Protein AF-A0A953I9R8-F1 (afdb_monomer)

InterPro domains:
  IPR011989 Armadillo-like helical [G3DSA:1.25.10.10] (2-142)
  IPR011989 Armadillo-like helical [G3DSA:1.25.10.10] (143-237)
  IPR016024 Armadillo-type fold [SSF48371] (4-232)

Sequence (241 aa):
MEALLAQILVGLASPDGERRVQAARELEALLSARLDEGETEWTPVIDALLPSMVAGLGDPEKGVQVHCANCLEFLAYQSGAVVPALRAALKPPDGRQAWTAAFVLARLGLWSDEVGEALSAAMGAPDRDTRWAAAGFALGLGRAHPECVAMVRRTLRAPVPNARKMAAYCLGAMGEYADVAADLADRLADPDRDVRRAAVLALNRLPHVDAAIRQAVARLRQDPDEFVRRAADAVAARWGV

pLDDT: mean 95.44, std 4.34, range [70.31, 98.81]

Foldseek 3Di:
DVVLLVCLLVQCVDPDPVSNLVSLVVLLVVVVVCVVVVDQPCVVVCVSCVVSLLVQLQDPDPSSNVSSLSVLLVCVVRDPPSLVSLLVQLPPLLGSSNLSSLLSCLVVLHDDVSSLSNLLNQLLDPDPVSNLSSLVSLLVNCVVDVVSLVSLLVQCVDPRLSSVLSSLQSQLSNAPVDPCLVSLLVQCPPPDLSNVLSSLVSNLSHPDHDPVSLVSLCVQCPPPDPSSVVSSVVSNVVVVD

Structure (mmCIF, N/CA/C/O backbone):
data_AF-A0A953I9R8-F1
#
_entry.id   AF-A0A953I9R8-F1
#
loop_
_atom_site.group_PDB
_atom_site.id
_atom_site.type_symbol
_atom_site.label_atom_id
_atom_site.label_alt_id
_atom_site.label_comp_id
_atom_site.label_asym_id
_atom_site.label_entity_id
_atom_site.label_seq_id
_atom_site.pdbx_PDB_ins_code
_atom_site.Cartn_x
_atom_site.Cartn_y
_atom_site.Cartn_z
_atom_site.occupancy
_atom_site.B_iso_or_equiv
_atom_site.auth_seq_id
_atom_site.auth_comp_id
_atom_site.auth_asym_id
_atom_site.auth_atom_id
_atom_site.pdbx_PDB_model_num
ATOM 1 N N . MET A 1 1 ? -19.328 -4.179 31.885 1.00 74.06 1 MET A N 1
ATOM 2 C CA . MET A 1 1 ? -19.164 -3.788 30.469 1.00 74.06 1 MET A CA 1
ATOM 3 C C . MET A 1 1 ? -18.902 -2.293 30.337 1.00 74.06 1 MET A C 1
ATOM 5 O O . MET A 1 1 ? -17.785 -1.937 29.995 1.00 74.06 1 MET A O 1
ATOM 9 N N . GLU A 1 2 ? -19.856 -1.426 30.692 1.00 81.38 2 GLU A N 1
ATOM 10 C CA . GLU A 1 2 ? -19.709 0.039 30.566 1.00 81.38 2 GLU A CA 1
ATOM 11 C C . GLU A 1 2 ? -18.460 0.600 31.260 1.00 81.38 2 GLU A C 1
ATOM 13 O O . GLU A 1 2 ? -17.740 1.400 30.673 1.00 81.38 2 GLU A O 1
ATOM 18 N N . ALA A 1 3 ? -18.139 0.120 32.467 1.00 87.00 3 ALA A N 1
ATOM 19 C CA . ALA A 1 3 ? -16.949 0.563 33.196 1.00 87.00 3 ALA A CA 1
ATOM 20 C C . ALA A 1 3 ? -15.629 0.255 32.459 1.00 87.00 3 ALA A C 1
ATOM 22 O O . ALA A 1 3 ? -14.726 1.086 32.458 1.00 87.00 3 ALA A O 1
ATOM 23 N N . LEU A 1 4 ? -15.524 -0.911 31.809 1.00 88.88 4 LEU A N 1
ATOM 24 C CA . LEU A 1 4 ? -14.329 -1.293 31.049 1.00 88.88 4 LEU A CA 1
ATOM 25 C C . LEU A 1 4 ? -14.220 -0.478 29.754 1.00 88.88 4 LEU A C 1
ATOM 27 O O . LEU A 1 4 ? -13.152 0.035 29.441 1.00 88.88 4 LEU A O 1
ATOM 31 N N . LEU A 1 5 ? -15.335 -0.294 29.038 1.00 89.50 5 LEU A N 1
ATOM 32 C CA . LEU A 1 5 ? -15.374 0.553 27.841 1.00 89.50 5 LEU A CA 1
ATOM 33 C C . LEU A 1 5 ? -14.988 2.003 28.164 1.00 89.50 5 LEU A C 1
ATOM 35 O O . LEU A 1 5 ? -14.198 2.606 27.443 1.00 89.50 5 LEU A O 1
ATOM 39 N N . ALA A 1 6 ? -15.475 2.543 29.285 1.00 91.94 6 ALA A N 1
ATOM 40 C CA . ALA A 1 6 ? -15.100 3.873 29.752 1.00 91.94 6 ALA A CA 1
ATOM 41 C C . ALA A 1 6 ? -13.598 3.969 30.077 1.00 91.94 6 ALA A C 1
ATOM 43 O O . ALA A 1 6 ? -12.955 4.955 29.723 1.00 91.94 6 ALA A O 1
ATOM 44 N N . GLN A 1 7 ? -13.016 2.941 30.706 1.00 94.25 7 GLN A N 1
ATOM 45 C CA . GLN A 1 7 ? -11.575 2.888 30.978 1.00 94.25 7 GLN A CA 1
ATOM 46 C C . GLN A 1 7 ? -10.743 2.856 29.691 1.00 94.25 7 GLN A C 1
ATOM 48 O O . GLN A 1 7 ? -9.777 3.613 29.584 1.00 94.25 7 GLN A O 1
ATOM 53 N N . ILE A 1 8 ? -11.144 2.048 28.705 1.00 95.50 8 ILE A N 1
ATOM 54 C CA . ILE A 1 8 ? -10.494 1.980 27.388 1.00 95.50 8 ILE A CA 1
ATOM 55 C C . ILE A 1 8 ? -10.545 3.345 26.696 1.00 95.50 8 ILE A C 1
ATOM 57 O O . ILE A 1 8 ? -9.518 3.827 26.225 1.00 95.50 8 ILE A O 1
ATOM 61 N N . LEU A 1 9 ? -11.705 4.008 26.682 1.00 95.12 9 LEU A N 1
ATOM 62 C CA . LEU A 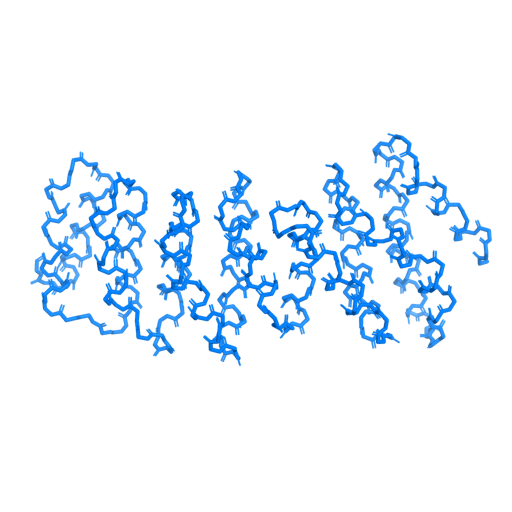1 9 ? -11.859 5.342 26.092 1.00 95.12 9 LEU A CA 1
ATOM 63 C C . LEU A 1 9 ? -10.946 6.380 26.759 1.00 95.12 9 LEU A C 1
ATOM 65 O O . LEU A 1 9 ? -10.275 7.149 26.071 1.00 95.12 9 LEU A O 1
ATOM 69 N N . VAL A 1 10 ? -10.865 6.373 28.093 1.00 96.38 10 VAL A N 1
ATOM 70 C CA . VAL A 1 10 ? -9.944 7.244 28.845 1.00 96.38 10 VAL A CA 1
ATOM 71 C C . VAL A 1 10 ? -8.484 6.923 28.516 1.00 96.38 10 VAL A C 1
ATOM 73 O O . VAL A 1 10 ? -7.660 7.830 28.413 1.00 96.38 10 VAL A O 1
ATOM 76 N N . GLY A 1 11 ? -8.152 5.643 28.346 1.00 97.38 11 GLY A N 1
ATOM 77 C CA . GLY A 1 11 ? -6.821 5.197 27.951 1.00 97.38 11 GLY A CA 1
ATOM 78 C C . GLY A 1 11 ? -6.435 5.655 26.543 1.00 97.38 11 GLY A C 1
ATOM 79 O O . GLY A 1 11 ? -5.362 6.227 26.372 1.00 97.38 11 GLY A O 1
ATOM 80 N N . LEU A 1 12 ? -7.328 5.494 25.562 1.00 96.62 12 LEU A N 1
ATOM 81 C CA . LEU A 1 12 ? -7.141 5.955 24.180 1.00 96.62 12 LEU A CA 1
ATOM 82 C C . LEU A 1 12 ? -7.019 7.482 24.077 1.00 96.62 12 LEU A C 1
ATOM 84 O O . LEU A 1 12 ? -6.309 7.980 23.211 1.00 96.62 12 LEU A O 1
ATOM 88 N N . ALA A 1 13 ? -7.667 8.230 24.971 1.00 96.19 13 ALA A N 1
ATOM 89 C CA . ALA A 1 13 ? -7.560 9.687 25.042 1.00 96.19 13 ALA A CA 1
ATOM 90 C C . ALA A 1 13 ? -6.330 10.183 25.832 1.00 96.19 13 ALA A C 1
ATOM 92 O O . ALA A 1 13 ? -6.160 11.390 26.020 1.00 96.19 13 ALA A O 1
ATOM 93 N N . SER A 1 14 ? -5.480 9.282 26.339 1.00 97.38 14 SER A N 1
ATOM 94 C CA . SER A 1 14 ? -4.344 9.662 27.177 1.00 97.38 14 SER A CA 1
ATOM 95 C C . SER A 1 14 ? -3.287 10.462 26.401 1.00 97.38 14 SER A C 1
ATOM 97 O O . SER A 1 14 ? -2.975 10.118 25.260 1.00 97.38 14 SER A O 1
ATOM 99 N N . PRO A 1 15 ? -2.646 11.480 27.009 1.00 96.75 15 PRO A N 1
ATOM 100 C CA . PRO A 1 15 ? -1.472 12.113 26.405 1.00 96.75 15 PRO A CA 1
ATOM 101 C C . PRO A 1 15 ? -0.262 11.164 26.331 1.00 96.75 15 PRO A C 1
ATOM 103 O O . PRO A 1 15 ? 0.612 11.358 25.488 1.00 96.75 15 PRO A O 1
ATOM 106 N N . ASP A 1 16 ? -0.223 10.123 27.167 1.00 97.94 16 ASP A N 1
ATOM 107 C CA . ASP A 1 16 ? 0.848 9.128 27.200 1.00 97.94 16 ASP A CA 1
ATOM 108 C C . ASP A 1 16 ? 0.662 8.066 26.102 1.00 97.94 16 ASP A C 1
ATOM 110 O O . ASP A 1 16 ? -0.362 7.383 26.043 1.00 97.94 16 ASP A O 1
ATOM 114 N N . GLY A 1 17 ? 1.666 7.937 25.232 1.00 97.75 17 GLY A N 1
ATOM 115 C CA . GLY A 1 17 ? 1.661 6.994 24.116 1.00 97.75 17 GLY A CA 1
ATOM 116 C C . GLY A 1 17 ? 1.605 5.535 24.560 1.00 97.75 17 GLY A C 1
ATOM 117 O O . GLY A 1 17 ? 0.835 4.766 23.989 1.00 97.75 17 GLY A O 1
ATOM 118 N N . GLU A 1 18 ? 2.333 5.155 25.613 1.00 98.00 18 GLU A N 1
ATOM 119 C CA . GLU A 1 18 ? 2.325 3.773 26.113 1.00 98.00 18 GLU A CA 1
ATOM 120 C C . GLU A 1 18 ? 0.940 3.398 26.638 1.00 98.00 18 GLU A C 1
ATOM 122 O O . GLU A 1 18 ? 0.407 2.330 26.323 1.00 98.00 18 GLU A O 1
ATOM 127 N N . ARG A 1 19 ? 0.303 4.326 27.360 1.00 98.25 19 ARG A N 1
ATOM 128 C CA . ARG A 1 19 ? -1.067 4.156 27.839 1.00 98.25 19 ARG A CA 1
ATOM 129 C C . ARG A 1 19 ? -2.081 4.056 26.701 1.00 98.25 19 ARG A C 1
ATOM 131 O O . ARG A 1 19 ? -2.986 3.225 26.794 1.00 98.25 19 ARG A O 1
ATOM 138 N N . ARG A 1 20 ? -1.934 4.839 25.624 1.00 98.44 20 ARG A N 1
ATOM 139 C CA . ARG A 1 20 ? -2.797 4.702 24.436 1.00 98.44 20 ARG A CA 1
ATOM 140 C C . ARG A 1 20 ? -2.611 3.348 23.755 1.00 98.44 20 ARG A C 1
ATOM 142 O O . ARG A 1 20 ? -3.604 2.706 23.423 1.00 98.44 20 ARG A O 1
ATOM 149 N N . VAL A 1 21 ? -1.368 2.886 23.584 1.00 98.69 21 VAL A N 1
ATOM 150 C CA . VAL A 1 21 ? -1.072 1.566 22.994 1.00 98.69 21 VAL A CA 1
ATOM 151 C C . VAL A 1 21 ? -1.687 0.448 23.832 1.00 98.69 21 VAL A C 1
ATOM 153 O O . VAL A 1 21 ? -2.346 -0.432 23.282 1.00 98.69 21 VAL A O 1
ATOM 156 N N . GLN A 1 22 ? -1.521 0.502 25.155 1.00 98.38 22 GLN A N 1
ATOM 157 C CA . GLN A 1 22 ? -2.089 -0.488 26.065 1.00 98.38 22 GLN A CA 1
ATOM 158 C C . GLN A 1 22 ? -3.622 -0.510 25.989 1.00 98.38 22 GLN A C 1
ATOM 160 O O . GLN A 1 22 ? -4.207 -1.582 25.855 1.00 98.38 22 GLN A O 1
ATOM 165 N N . ALA A 1 23 ? -4.270 0.657 25.979 1.00 98.19 23 ALA A N 1
ATOM 166 C CA . ALA A 1 23 ? -5.722 0.755 25.846 1.00 98.19 23 ALA A CA 1
ATOM 167 C C . ALA A 1 23 ? -6.235 0.218 24.499 1.00 98.19 23 ALA A C 1
ATOM 169 O O . ALA A 1 23 ? -7.252 -0.471 24.453 1.00 98.19 23 ALA A O 1
ATOM 170 N N . ALA A 1 24 ? -5.523 0.487 23.400 1.00 98.38 24 ALA A N 1
ATOM 171 C CA . ALA A 1 24 ? -5.872 -0.048 22.085 1.00 98.38 24 ALA A CA 1
ATOM 172 C C . ALA A 1 24 ? -5.726 -1.580 22.035 1.00 98.38 24 ALA A C 1
ATOM 174 O O . ALA A 1 24 ? -6.574 -2.269 21.471 1.00 98.38 24 ALA A O 1
ATOM 175 N N . ARG A 1 25 ? -4.690 -2.126 22.680 1.00 98.31 25 ARG A N 1
ATOM 176 C CA . ARG A 1 25 ? -4.491 -3.575 22.808 1.00 98.31 25 ARG A CA 1
ATOM 177 C C . ARG A 1 25 ? -5.577 -4.238 23.657 1.00 98.31 25 ARG A C 1
ATOM 179 O O . ARG A 1 25 ? -6.055 -5.313 23.306 1.00 98.31 25 ARG A O 1
ATOM 186 N N . GLU A 1 26 ? -5.958 -3.614 24.769 1.00 97.50 26 GLU A N 1
ATOM 187 C CA . GLU A 1 26 ? -7.056 -4.075 25.627 1.00 97.50 26 GLU A CA 1
ATOM 188 C C . GLU A 1 26 ? -8.392 -4.055 24.890 1.00 97.50 26 GLU A C 1
ATOM 190 O O . GLU A 1 26 ? -9.182 -4.986 25.038 1.00 97.50 26 GLU A O 1
ATOM 195 N N . LEU A 1 27 ? -8.620 -3.039 24.052 1.00 96.56 27 LEU A N 1
ATOM 196 C CA . LEU A 1 27 ? -9.780 -2.988 23.174 1.00 96.56 27 LEU A CA 1
ATOM 197 C C . LEU A 1 27 ? -9.811 -4.181 22.214 1.00 96.56 27 LEU A C 1
ATOM 199 O O . LEU A 1 27 ? -10.820 -4.878 22.162 1.00 96.56 27 LEU A O 1
ATOM 203 N N . GLU A 1 28 ? -8.720 -4.458 21.500 1.00 97.25 28 GLU A N 1
ATOM 204 C CA . GLU A 1 28 ? -8.664 -5.602 20.578 1.00 97.25 28 GLU A CA 1
ATOM 205 C C . GLU A 1 28 ? -8.898 -6.934 21.306 1.00 97.25 28 GLU A C 1
ATOM 207 O O . GLU A 1 28 ? -9.699 -7.754 20.855 1.00 97.25 28 GLU A O 1
ATOM 212 N N . ALA A 1 29 ? -8.269 -7.124 22.470 1.00 96.31 29 ALA A N 1
ATOM 213 C CA . ALA A 1 29 ? -8.462 -8.317 23.291 1.00 96.31 29 ALA A CA 1
ATOM 214 C C . ALA A 1 29 ? -9.917 -8.466 23.771 1.00 96.31 29 ALA A C 1
ATOM 216 O O . ALA A 1 29 ? -10.454 -9.573 23.761 1.00 96.31 29 ALA A O 1
ATOM 217 N N . LEU A 1 30 ? -10.570 -7.362 24.150 1.00 94.38 30 LEU A N 1
ATOM 218 C CA . LEU A 1 30 ? -11.976 -7.356 24.551 1.00 94.38 30 LEU A CA 1
ATOM 219 C C . LEU A 1 30 ? -12.896 -7.762 23.394 1.00 94.38 30 LEU A C 1
ATOM 221 O O . LEU A 1 30 ? -13.809 -8.560 23.601 1.00 94.38 30 LEU A O 1
ATOM 225 N N . LEU A 1 31 ? -12.675 -7.226 22.189 1.00 94.31 31 LEU A N 1
ATOM 226 C CA . LEU A 1 31 ? -13.472 -7.600 21.017 1.00 94.31 31 LEU A CA 1
ATOM 227 C C . LEU A 1 31 ? -13.272 -9.077 20.659 1.00 94.31 31 LEU A C 1
ATOM 229 O O . LEU A 1 31 ? -14.254 -9.770 20.407 1.00 94.31 31 LEU A O 1
ATOM 233 N N . SER A 1 32 ? -12.032 -9.574 20.706 1.00 93.94 32 SER A N 1
ATOM 234 C CA . SER A 1 32 ? -11.745 -10.992 20.462 1.00 93.94 32 SER A CA 1
ATOM 235 C C . SER A 1 32 ? -12.441 -11.898 21.477 1.00 93.94 32 SER A C 1
ATOM 237 O O . SER A 1 32 ? -13.116 -12.841 21.083 1.00 93.94 32 SER A O 1
ATOM 239 N N . ALA A 1 33 ? -12.335 -11.595 22.775 1.00 94.50 33 ALA A N 1
ATOM 240 C CA . ALA A 1 33 ? -12.949 -12.417 23.818 1.00 94.50 33 ALA A CA 1
ATOM 241 C C . ALA A 1 33 ? -14.477 -12.490 23.668 1.00 94.50 33 ALA A C 1
ATOM 243 O O . ALA A 1 33 ? -15.067 -13.555 23.810 1.00 94.50 33 ALA A O 1
ATOM 244 N N . ARG A 1 34 ? -15.122 -11.373 23.307 1.00 92.31 34 ARG A N 1
ATOM 245 C CA . ARG A 1 34 ? -16.572 -11.337 23.058 1.00 92.31 34 ARG A CA 1
ATOM 246 C C . ARG A 1 34 ? -16.979 -12.192 21.863 1.00 92.31 34 ARG A C 1
ATOM 248 O O . ARG A 1 34 ? -18.017 -12.845 21.913 1.00 92.31 34 ARG A O 1
ATOM 255 N N . LEU A 1 35 ? -16.176 -12.202 20.799 1.00 91.69 35 LEU A N 1
ATOM 256 C CA . LEU A 1 35 ? -16.417 -13.091 19.665 1.00 91.69 35 LEU A CA 1
ATOM 257 C C . LEU A 1 35 ? -16.352 -14.561 20.097 1.00 91.69 35 LEU A C 1
ATOM 259 O O . LEU A 1 35 ? -17.241 -15.332 19.743 1.00 91.69 35 LEU A O 1
ATOM 263 N N . ASP A 1 36 ? -15.338 -14.929 20.884 1.00 94.25 36 ASP A N 1
ATOM 264 C CA . ASP A 1 36 ? -15.156 -16.299 21.384 1.00 94.25 36 ASP A CA 1
ATOM 265 C C . ASP A 1 36 ? -16.306 -16.736 22.311 1.00 94.25 36 ASP A C 1
ATOM 267 O O . ASP A 1 36 ? -16.694 -17.904 22.325 1.00 94.25 36 ASP A O 1
ATOM 271 N N . GLU A 1 37 ? -16.898 -15.790 23.044 1.00 95.50 37 GLU A N 1
ATOM 272 C CA . GLU A 1 37 ? -18.101 -15.984 23.866 1.00 95.50 37 GLU A CA 1
ATOM 273 C C . GLU A 1 37 ? -19.409 -16.044 23.047 1.00 95.50 37 GLU A C 1
ATOM 275 O O . GLU A 1 37 ? -20.472 -16.316 23.606 1.00 95.50 37 GLU A O 1
ATOM 280 N N . GLY A 1 38 ? -19.348 -15.839 21.727 1.00 92.88 38 GLY A N 1
ATOM 281 C CA . GLY A 1 38 ? -20.499 -15.910 20.826 1.00 92.88 38 GLY A CA 1
ATOM 282 C C . GLY A 1 38 ? -21.330 -14.628 20.752 1.00 92.88 38 GLY A C 1
ATOM 283 O O . GLY A 1 38 ? -22.521 -14.698 20.449 1.00 92.88 38 GLY A O 1
ATOM 284 N N . GLU A 1 39 ? -20.737 -13.463 21.031 1.00 92.81 39 GLU A N 1
ATOM 285 C CA . GLU A 1 39 ? -21.427 -12.173 20.942 1.00 92.81 39 GLU A CA 1
ATOM 286 C C . GLU A 1 39 ? -21.951 -11.894 19.523 1.00 92.81 39 GLU A C 1
ATOM 288 O O . GLU A 1 39 ? -21.243 -12.034 18.521 1.00 92.81 39 GLU A O 1
ATOM 293 N N . THR A 1 40 ? -23.198 -11.429 19.450 1.00 89.38 40 THR A N 1
ATOM 294 C CA . THR A 1 40 ? -23.883 -11.080 18.195 1.00 89.38 40 THR A CA 1
ATOM 295 C C . THR A 1 40 ? -24.380 -9.633 18.178 1.00 89.38 40 THR A C 1
ATOM 297 O O . THR A 1 40 ? -24.602 -9.077 17.102 1.00 89.38 40 THR A O 1
ATOM 300 N N . GLU A 1 41 ? -24.483 -8.976 19.337 1.00 91.00 41 GLU A N 1
ATOM 301 C CA . GLU A 1 41 ? -24.909 -7.586 19.485 1.00 91.00 41 GLU A CA 1
ATOM 302 C C . GLU A 1 41 ? -23.703 -6.642 19.600 1.00 91.00 41 GLU A C 1
ATOM 304 O O . GLU A 1 41 ? -23.204 -6.304 20.678 1.00 91.00 41 GLU A O 1
ATOM 309 N N . TRP A 1 42 ? -23.233 -6.174 18.442 1.00 91.25 42 TRP A N 1
ATOM 310 C CA . TRP A 1 42 ? -22.067 -5.289 18.346 1.00 91.25 42 TRP A CA 1
ATOM 311 C C . TRP A 1 42 ? -22.408 -3.796 18.335 1.00 91.25 42 TRP A C 1
ATOM 313 O O . TRP A 1 42 ? -21.532 -2.974 18.600 1.00 91.25 42 TRP A O 1
ATOM 323 N N . THR A 1 43 ? -23.664 -3.423 18.070 1.00 89.31 43 THR A N 1
ATOM 324 C CA . THR A 1 43 ? -24.082 -2.018 17.913 1.00 89.31 43 THR A CA 1
ATOM 325 C C . THR A 1 43 ? -23.670 -1.116 19.084 1.00 89.31 43 THR A C 1
ATOM 327 O O . THR A 1 43 ? -23.027 -0.104 18.817 1.00 89.31 43 THR A O 1
ATOM 330 N N . PRO A 1 44 ? -23.901 -1.466 20.370 1.00 88.00 44 PRO A N 1
ATOM 331 C CA . PRO A 1 44 ? -23.528 -0.583 21.481 1.00 88.00 44 PRO A CA 1
ATOM 332 C C . PRO A 1 44 ? -22.016 -0.344 21.586 1.00 88.00 44 PRO A C 1
ATOM 334 O O . PRO A 1 44 ? -21.565 0.753 21.909 1.00 88.00 44 PRO A O 1
ATOM 337 N N . VAL A 1 45 ? -21.222 -1.380 21.297 1.00 87.38 45 VAL A N 1
ATOM 338 C CA . VAL A 1 45 ? -19.754 -1.314 21.293 1.00 87.38 45 VAL A CA 1
ATOM 339 C C . VAL A 1 45 ? -19.281 -0.398 20.167 1.00 87.38 45 VAL A C 1
ATOM 341 O O . VAL A 1 45 ? -18.422 0.456 20.380 1.00 87.38 45 VAL A O 1
ATOM 344 N N . ILE A 1 46 ? -19.865 -0.552 18.978 1.00 90.62 46 ILE A N 1
ATOM 345 C CA . ILE A 1 46 ? -19.525 0.235 17.793 1.00 90.62 46 ILE A CA 1
ATOM 346 C C . ILE A 1 46 ? -19.894 1.701 17.995 1.00 90.62 46 ILE A C 1
ATOM 348 O O . ILE A 1 46 ? -19.031 2.554 17.810 1.00 90.62 46 ILE A O 1
ATOM 352 N N . ASP A 1 47 ? -21.115 2.003 18.430 1.00 89.75 47 ASP A N 1
ATOM 353 C CA . ASP A 1 47 ? -21.567 3.382 18.640 1.00 89.75 47 ASP A CA 1
ATOM 354 C C . ASP A 1 47 ? -20.674 4.126 19.643 1.00 89.75 47 ASP A C 1
ATOM 356 O O . ASP A 1 47 ? -20.345 5.296 19.444 1.00 89.75 47 ASP A O 1
ATOM 360 N N . ALA A 1 48 ? -20.220 3.433 20.693 1.00 90.12 48 ALA A N 1
ATOM 361 C CA . ALA A 1 48 ? -19.352 4.015 21.709 1.00 90.12 48 ALA A CA 1
ATOM 362 C C . ALA A 1 48 ? -17.899 4.212 21.240 1.00 90.12 48 ALA A C 1
ATOM 364 O O . ALA A 1 48 ? -17.266 5.204 21.604 1.00 90.12 48 ALA A O 1
ATOM 365 N N . LEU A 1 49 ? -17.340 3.267 20.477 1.00 92.75 49 LEU A N 1
ATOM 366 C CA . LEU A 1 49 ? -15.892 3.198 20.227 1.00 92.75 49 LEU A CA 1
ATOM 367 C C . LEU A 1 49 ? -15.477 3.601 18.814 1.00 92.75 49 LEU A C 1
ATOM 369 O O . LEU A 1 49 ? -14.306 3.923 18.605 1.00 92.75 49 LEU A O 1
ATOM 373 N N . LEU A 1 50 ? -16.389 3.584 17.838 1.00 95.94 50 LEU A N 1
ATOM 374 C CA . LEU A 1 50 ? -16.066 3.843 16.434 1.00 95.94 50 LEU A CA 1
ATOM 375 C C . LEU A 1 50 ? -15.338 5.181 16.226 1.00 95.94 50 LEU A C 1
ATOM 377 O O . LEU A 1 50 ? -14.303 5.166 15.554 1.00 95.94 50 LEU A O 1
ATOM 381 N N . PRO A 1 51 ? -15.759 6.310 16.835 1.00 96.19 51 PRO A N 1
ATOM 382 C CA . PRO A 1 51 ? -15.032 7.571 16.695 1.00 96.19 51 PRO A CA 1
ATOM 383 C C . PRO A 1 51 ? -13.587 7.490 17.207 1.00 96.19 51 PRO A C 1
ATOM 385 O O . PRO A 1 51 ? -12.670 7.970 16.542 1.00 96.19 51 PRO A O 1
ATOM 388 N N . SER A 1 52 ? -13.363 6.847 18.358 1.00 96.12 52 SER A N 1
ATOM 389 C CA . SER A 1 52 ? -12.031 6.704 18.959 1.00 96.12 52 SER A CA 1
ATOM 390 C C . SER A 1 52 ? -11.137 5.747 18.176 1.00 96.12 52 SER A C 1
ATOM 392 O O . SER A 1 52 ? -9.958 6.038 17.994 1.00 96.12 52 SER A O 1
ATOM 394 N N . MET A 1 53 ? -11.683 4.644 17.655 1.00 97.31 53 MET A N 1
ATOM 395 C CA . MET A 1 53 ? -10.937 3.728 16.786 1.00 97.31 53 MET A CA 1
ATOM 396 C C . MET A 1 53 ? -10.529 4.410 15.480 1.00 97.31 53 MET A C 1
ATOM 398 O O . MET A 1 53 ? -9.378 4.299 15.063 1.00 97.31 53 MET A O 1
ATOM 402 N N . VAL A 1 54 ? -11.442 5.163 14.857 1.00 97.50 54 VAL A N 1
ATOM 403 C CA . VAL A 1 54 ? -11.144 5.929 13.640 1.00 97.50 54 VAL A CA 1
ATOM 404 C C . VAL A 1 54 ? -10.091 7.001 13.917 1.00 97.50 54 VAL A C 1
ATOM 406 O O . VAL A 1 54 ? -9.158 7.146 13.129 1.00 97.50 54 VAL A O 1
ATOM 409 N N . ALA A 1 55 ? -10.176 7.718 15.040 1.00 96.44 55 ALA A N 1
ATOM 410 C CA . ALA A 1 55 ? -9.140 8.667 15.452 1.00 96.44 55 ALA A CA 1
ATOM 411 C C . ALA A 1 55 ? -7.774 7.980 15.657 1.00 96.44 55 ALA A C 1
ATOM 413 O O . ALA A 1 55 ? -6.755 8.488 15.187 1.00 96.44 55 ALA A O 1
ATOM 414 N N . GLY A 1 56 ? -7.760 6.790 16.269 1.00 97.62 56 GLY A N 1
ATOM 415 C CA . GLY A 1 56 ? -6.555 5.993 16.515 1.00 97.62 56 GLY A CA 1
ATOM 416 C C . GLY A 1 56 ? -5.798 5.572 15.249 1.00 97.62 56 GLY A C 1
ATOM 417 O O . GLY A 1 56 ? -4.581 5.393 15.288 1.00 97.62 56 GLY A O 1
ATOM 418 N N . LEU A 1 57 ? -6.462 5.516 14.088 1.00 97.69 57 LEU A N 1
ATOM 419 C CA . LEU A 1 57 ? -5.802 5.270 12.797 1.00 97.69 57 LEU A CA 1
ATOM 420 C C . LEU A 1 57 ? -4.768 6.344 12.425 1.00 97.69 57 LEU A C 1
ATOM 422 O O . LEU A 1 57 ? -3.868 6.085 11.623 1.00 97.69 57 LEU A O 1
ATOM 426 N N . GLY A 1 58 ? -4.898 7.547 12.991 1.00 95.62 58 GLY A N 1
ATOM 427 C CA . GLY A 1 58 ? -3.982 8.669 12.811 1.00 95.62 58 GLY A CA 1
ATOM 428 C C . GLY A 1 58 ? -2.993 8.876 13.961 1.00 95.62 58 GLY A C 1
ATOM 429 O O . GLY A 1 58 ? -2.280 9.879 13.946 1.00 95.62 58 GLY A O 1
ATOM 430 N N . ASP A 1 59 ? -2.934 7.979 14.951 1.00 97.31 59 ASP A N 1
ATOM 431 C CA . ASP A 1 59 ? -2.137 8.187 16.168 1.00 97.31 59 ASP A CA 1
ATOM 432 C C . ASP A 1 59 ? -0.620 8.248 15.882 1.00 97.31 59 ASP A C 1
ATOM 434 O O . ASP A 1 59 ? -0.133 7.547 14.987 1.00 97.31 59 ASP A O 1
ATOM 438 N N . PRO A 1 60 ? 0.178 9.054 16.613 1.00 94.56 60 PRO A N 1
ATOM 439 C CA . PRO A 1 60 ? 1.642 9.009 16.561 1.00 94.56 60 PRO A CA 1
ATOM 440 C C . PRO A 1 60 ? 2.233 7.599 16.771 1.00 94.56 60 PRO A C 1
ATOM 442 O O . PRO A 1 60 ? 3.214 7.255 16.102 1.00 94.56 60 PRO A O 1
ATOM 445 N N . GLU A 1 61 ? 1.610 6.775 17.610 1.00 96.25 61 GLU A N 1
ATOM 446 C CA . GLU A 1 61 ? 2.075 5.439 17.964 1.00 96.25 61 GLU A CA 1
ATOM 447 C C . GLU A 1 61 ? 1.604 4.384 16.962 1.00 96.25 61 GLU A C 1
ATOM 449 O O . GLU A 1 61 ? 0.407 4.183 16.742 1.00 96.25 61 GLU A O 1
ATOM 454 N N . LYS A 1 62 ? 2.555 3.637 16.381 1.00 93.31 62 LYS A N 1
ATOM 455 C CA . LYS A 1 62 ? 2.238 2.536 15.452 1.00 93.31 62 LYS A CA 1
ATOM 456 C C . LYS A 1 62 ? 1.367 1.460 16.117 1.00 93.31 62 LYS A C 1
ATOM 458 O O . LYS A 1 62 ? 0.519 0.880 15.449 1.00 93.31 62 LYS A O 1
ATOM 463 N N . GLY A 1 63 ? 1.547 1.220 17.419 1.00 96.81 63 GLY A N 1
ATOM 464 C CA . GLY A 1 63 ? 0.746 0.248 18.171 1.00 96.81 63 GLY A CA 1
ATOM 465 C C . GLY A 1 63 ? -0.741 0.606 18.207 1.00 96.81 63 GLY A C 1
ATOM 466 O O . GLY A 1 63 ? -1.577 -0.255 17.955 1.00 96.81 63 GLY A O 1
ATOM 467 N N . VAL A 1 64 ? -1.075 1.883 18.426 1.00 98.31 64 VAL A N 1
ATOM 468 C CA . VAL A 1 64 ? -2.472 2.350 18.419 1.00 98.31 64 VAL A CA 1
ATOM 469 C C . VAL A 1 64 ? -3.084 2.173 17.032 1.00 98.31 64 VAL A C 1
ATOM 471 O O . VAL A 1 64 ? -4.159 1.594 16.914 1.00 98.31 64 VAL A O 1
ATOM 474 N N . GLN A 1 65 ? -2.369 2.588 15.980 1.00 97.19 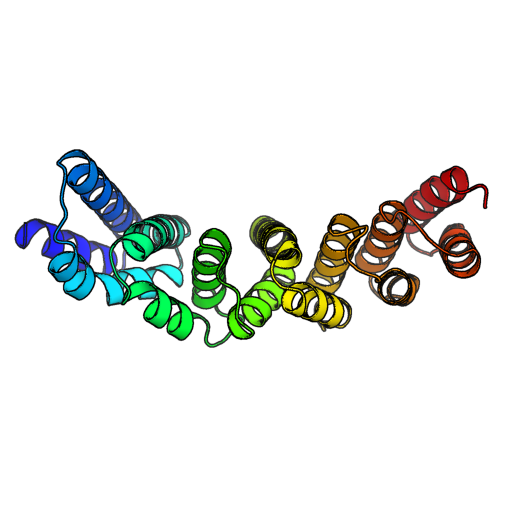65 GLN A N 1
ATOM 475 C CA . GLN A 1 65 ? -2.836 2.435 14.597 1.00 97.19 65 GLN A CA 1
ATOM 476 C C . GLN A 1 65 ? -3.160 0.974 14.268 1.00 97.19 65 GLN A C 1
ATOM 478 O O . GLN A 1 65 ? -4.226 0.697 13.729 1.00 97.19 65 GLN A O 1
ATOM 483 N N . VAL A 1 66 ? -2.253 0.048 14.604 1.00 96.62 66 VAL A N 1
ATOM 484 C CA . VAL A 1 66 ? -2.402 -1.387 14.319 1.00 96.62 66 VAL A CA 1
ATOM 485 C C . VAL A 1 66 ? -3.592 -1.979 15.068 1.00 96.62 66 VAL A C 1
ATOM 487 O O . VAL A 1 66 ? -4.453 -2.590 14.441 1.00 96.62 66 VAL A O 1
ATOM 490 N N . HIS A 1 67 ? -3.677 -1.765 16.381 1.00 98.31 67 HIS A N 1
ATOM 491 C CA . HIS A 1 67 ? -4.761 -2.324 17.188 1.00 98.31 67 HIS A CA 1
ATOM 492 C C . HIS A 1 67 ? -6.127 -1.747 16.783 1.00 98.31 67 HIS A C 1
ATOM 494 O O . HIS A 1 67 ? -7.090 -2.494 16.609 1.00 98.31 67 HIS A O 1
ATOM 500 N N . CYS A 1 68 ? -6.222 -0.435 16.530 1.00 98.25 68 CYS A N 1
ATOM 501 C CA . CYS A 1 68 ? -7.454 0.171 16.021 1.00 98.25 68 CYS A CA 1
ATOM 502 C C . CYS A 1 68 ? -7.819 -0.336 14.618 1.00 98.25 68 CYS A C 1
ATOM 504 O O . CYS A 1 68 ? -8.994 -0.589 14.358 1.00 98.25 68 CYS A O 1
ATOM 506 N N . ALA A 1 69 ? -6.843 -0.522 13.724 1.00 98.00 69 ALA A N 1
ATOM 507 C CA . ALA A 1 69 ? -7.082 -1.077 12.393 1.00 98.00 69 ALA A CA 1
ATOM 508 C C . ALA A 1 69 ? -7.636 -2.508 12.462 1.00 98.00 69 ALA A C 1
ATOM 510 O O . ALA A 1 69 ? -8.627 -2.796 11.795 1.00 98.00 69 ALA A O 1
ATOM 511 N N . ASN A 1 70 ? -7.058 -3.367 13.309 1.00 97.88 70 ASN A N 1
ATOM 512 C CA . ASN A 1 70 ? -7.539 -4.734 13.528 1.00 97.88 70 ASN A CA 1
ATOM 513 C C . ASN A 1 70 ? -8.972 -4.748 14.081 1.00 97.88 70 ASN A C 1
ATOM 515 O O . ASN A 1 70 ? -9.817 -5.498 13.592 1.00 97.88 70 ASN A O 1
ATOM 519 N N . CYS A 1 71 ? -9.269 -3.880 15.056 1.00 97.56 71 CYS A N 1
ATOM 520 C CA . CYS A 1 71 ? -10.618 -3.745 15.607 1.00 97.56 71 CYS A CA 1
ATOM 521 C C . CYS A 1 71 ? -11.631 -3.331 14.530 1.00 97.56 71 CYS A C 1
ATOM 523 O O . CYS A 1 71 ? -12.708 -3.915 14.435 1.00 97.56 71 CYS A O 1
ATOM 525 N N . LEU A 1 72 ? -11.292 -2.339 13.701 1.00 98.06 72 LEU A N 1
ATOM 526 C CA . LEU A 1 72 ? -12.171 -1.866 12.629 1.00 98.06 72 LEU A CA 1
ATOM 527 C C . LEU A 1 72 ? -12.350 -2.914 11.527 1.00 98.06 72 LEU A C 1
ATOM 529 O O . LEU A 1 72 ? -13.463 -3.089 11.045 1.00 98.06 72 LEU A O 1
ATOM 533 N N . GLU A 1 73 ? -11.296 -3.634 11.145 1.00 97.44 73 GLU A N 1
ATOM 534 C CA . GLU A 1 73 ? -11.400 -4.737 10.185 1.00 97.44 73 GLU A CA 1
ATOM 535 C C . GLU A 1 73 ? -12.357 -5.820 10.689 1.00 97.44 73 GLU A C 1
ATOM 537 O O . GLU A 1 73 ? -13.254 -6.236 9.958 1.00 97.44 73 GLU A O 1
ATOM 542 N N . PHE A 1 74 ? -12.210 -6.230 11.951 1.00 95.75 74 PHE A N 1
ATOM 543 C CA . PHE A 1 74 ? -13.104 -7.193 12.583 1.00 95.75 74 PHE A CA 1
ATOM 544 C C . PHE A 1 74 ? -14.561 -6.696 12.601 1.00 95.75 74 PHE A C 1
ATOM 546 O O . PHE A 1 74 ? -15.469 -7.395 12.147 1.00 95.75 74 PHE A O 1
ATOM 553 N N . LEU A 1 75 ? -14.790 -5.467 13.071 1.00 95.75 75 LEU A N 1
ATOM 554 C CA . LEU A 1 75 ? -16.134 -4.900 13.212 1.00 95.75 75 LEU A CA 1
ATOM 555 C C . LEU A 1 75 ? -16.802 -4.580 11.870 1.00 95.75 75 LEU A C 1
ATOM 557 O O . LEU A 1 75 ? -18.030 -4.502 11.815 1.00 95.75 75 LEU A O 1
ATOM 561 N N . ALA A 1 76 ? -16.042 -4.438 10.781 1.00 95.94 76 ALA A N 1
ATOM 562 C CA . ALA A 1 76 ? -16.603 -4.235 9.446 1.00 95.94 76 ALA A CA 1
ATOM 563 C C . ALA A 1 76 ? -17.465 -5.416 8.971 1.00 95.94 76 ALA A C 1
ATOM 565 O O . ALA A 1 76 ? -18.394 -5.209 8.192 1.00 95.94 76 ALA A O 1
ATOM 566 N N . TYR A 1 77 ? -17.211 -6.630 9.470 1.00 93.69 77 TYR A N 1
ATOM 567 C CA . TYR A 1 77 ? -18.056 -7.800 9.206 1.00 93.69 77 TYR A CA 1
ATOM 568 C C . TYR A 1 77 ? -19.304 -7.861 10.095 1.00 93.69 77 TYR A C 1
ATOM 570 O O . TYR A 1 77 ? -20.244 -8.580 9.772 1.00 93.69 77 TYR A O 1
ATOM 578 N N . GLN A 1 78 ? -19.322 -7.099 11.191 1.00 92.44 78 GLN A N 1
ATOM 579 C CA . GLN A 1 78 ? -20.409 -7.098 12.173 1.00 92.44 78 GLN A CA 1
ATOM 580 C C . GLN A 1 78 ? -21.380 -5.926 11.989 1.00 92.44 78 GLN A C 1
ATOM 582 O O . GLN A 1 78 ? -22.514 -5.981 12.458 1.00 92.44 78 GLN A O 1
ATOM 587 N N . SER A 1 79 ? -20.960 -4.848 11.316 1.00 91.75 79 SER A N 1
ATOM 588 C CA . SER A 1 79 ? -21.792 -3.660 11.118 1.00 91.75 79 SER A CA 1
ATOM 589 C C . SER A 1 79 ? -21.454 -2.887 9.851 1.00 91.75 79 SER A C 1
ATOM 591 O O . SER A 1 79 ? -20.298 -2.585 9.553 1.00 91.75 79 SER A O 1
ATOM 593 N N . GLY A 1 80 ? -22.507 -2.432 9.169 1.00 92.31 80 GLY A N 1
ATOM 594 C CA . GLY A 1 80 ? -22.403 -1.530 8.025 1.00 92.31 80 GLY A CA 1
ATOM 595 C C . GLY A 1 80 ? -21.922 -0.113 8.364 1.00 92.31 80 GLY A C 1
ATOM 596 O O . GLY A 1 80 ? -21.632 0.646 7.444 1.00 92.31 80 GLY A O 1
ATOM 597 N N . ALA A 1 81 ? -21.810 0.263 9.645 1.00 95.00 81 ALA A N 1
ATOM 598 C CA . ALA A 1 81 ? -21.372 1.603 10.057 1.00 95.00 81 ALA A CA 1
ATOM 599 C C . ALA A 1 81 ? -19.860 1.841 9.873 1.00 95.00 81 ALA A C 1
ATOM 601 O O . ALA A 1 81 ? -19.422 2.982 9.712 1.00 95.00 81 ALA A O 1
ATOM 602 N N . VAL A 1 82 ? -19.053 0.775 9.862 1.00 97.31 82 VAL A N 1
ATOM 603 C CA . VAL A 1 82 ? -17.586 0.883 9.858 1.00 97.31 82 VAL A CA 1
ATOM 604 C C . VAL A 1 82 ? -17.045 1.367 8.513 1.00 97.31 82 VAL A C 1
ATOM 606 O O . VAL A 1 82 ? -16.205 2.265 8.469 1.00 97.31 82 VAL A O 1
ATOM 609 N N . VAL A 1 83 ? -17.540 0.819 7.400 1.00 97.44 83 VAL A N 1
ATOM 610 C CA . VAL A 1 83 ? -17.049 1.169 6.054 1.00 97.44 83 VAL A CA 1
ATOM 611 C C . VAL A 1 83 ? -17.258 2.659 5.724 1.00 97.44 83 VAL A C 1
ATOM 613 O O . VAL A 1 83 ? -16.301 3.290 5.268 1.00 97.44 83 VAL A O 1
ATOM 616 N N . PRO A 1 84 ? -18.432 3.276 5.973 1.00 96.88 84 PRO A N 1
ATOM 617 C CA . PRO A 1 84 ? -18.608 4.721 5.821 1.00 96.88 84 PRO A CA 1
ATOM 618 C C . PRO A 1 84 ? -17.631 5.548 6.665 1.00 96.88 84 PRO A C 1
ATOM 620 O O . PRO A 1 84 ? -17.079 6.530 6.167 1.00 96.88 84 PRO A O 1
ATOM 623 N N . ALA A 1 85 ? -17.375 5.141 7.912 1.00 97.06 85 ALA A N 1
ATOM 624 C CA . ALA A 1 85 ? -16.454 5.849 8.797 1.00 97.06 85 ALA A CA 1
ATOM 625 C C . ALA A 1 85 ? -14.997 5.763 8.308 1.00 97.06 85 ALA A C 1
ATOM 627 O O . ALA A 1 85 ? -14.295 6.773 8.276 1.00 97.06 85 ALA A O 1
ATOM 628 N N . LEU A 1 86 ? -14.562 4.589 7.834 1.00 98.06 86 LEU A N 1
ATOM 629 C CA . LEU A 1 86 ? -13.253 4.413 7.197 1.00 98.06 86 LEU A CA 1
ATOM 630 C C . LEU A 1 86 ? -13.116 5.269 5.933 1.00 98.06 86 LEU A C 1
ATOM 632 O O . LEU A 1 86 ? -12.085 5.904 5.737 1.00 98.06 86 LEU A O 1
ATOM 636 N N . ARG A 1 87 ? -14.159 5.343 5.094 1.00 97.19 87 ARG A N 1
ATOM 637 C CA . ARG A 1 87 ? -14.152 6.198 3.893 1.00 97.19 87 ARG A CA 1
ATOM 638 C C . ARG A 1 87 ? -14.033 7.680 4.236 1.00 97.19 87 ARG A C 1
ATOM 640 O O . ARG A 1 87 ? -13.331 8.407 3.539 1.00 97.19 87 ARG A O 1
ATOM 647 N N . ALA A 1 88 ? -14.682 8.130 5.308 1.00 95.62 88 ALA A N 1
ATOM 648 C CA . ALA A 1 88 ? -14.530 9.502 5.789 1.00 95.62 88 ALA A CA 1
ATOM 649 C C . ALA A 1 88 ? -13.088 9.793 6.248 1.00 95.62 88 ALA A C 1
ATOM 651 O O . ALA A 1 88 ? -12.576 10.883 6.003 1.00 95.62 88 ALA A O 1
ATOM 652 N N . ALA A 1 89 ? -12.413 8.800 6.836 1.00 96.88 89 ALA A N 1
ATOM 653 C CA . ALA A 1 89 ? -11.037 8.895 7.324 1.00 96.88 89 ALA A CA 1
ATOM 654 C C . ALA A 1 89 ? -9.955 8.895 6.220 1.00 96.88 89 ALA A C 1
ATOM 656 O O . ALA A 1 89 ? -8.774 9.054 6.523 1.00 96.88 89 ALA A O 1
ATOM 657 N N . LEU A 1 90 ? -10.335 8.750 4.943 1.00 97.31 90 LEU A N 1
ATOM 658 C CA . LEU A 1 90 ? -9.417 8.822 3.796 1.00 97.31 90 LEU A CA 1
ATOM 659 C C . LEU A 1 90 ? -9.025 10.257 3.409 1.00 97.31 90 LEU A C 1
ATOM 661 O O . LEU A 1 90 ? -8.203 10.434 2.515 1.00 97.31 90 LEU A O 1
ATOM 665 N N . LYS A 1 91 ? -9.617 11.290 4.023 1.00 93.62 91 LYS A N 1
ATOM 666 C CA . LYS A 1 91 ? -9.395 12.694 3.643 1.00 93.62 91 LYS A CA 1
ATOM 667 C C . LYS A 1 91 ? -8.645 13.461 4.745 1.00 93.62 91 LYS A C 1
ATOM 669 O O . LYS A 1 91 ? -9.138 13.494 5.870 1.00 93.62 91 LYS A O 1
ATOM 674 N N . PRO A 1 92 ? -7.526 14.149 4.435 1.00 91.25 92 PRO A N 1
ATOM 675 C CA . PRO A 1 92 ? -6.819 14.177 3.146 1.00 91.25 92 PRO A CA 1
ATOM 676 C C . PRO A 1 92 ? -6.047 12.865 2.864 1.00 91.25 92 PRO A C 1
ATOM 678 O O . PRO A 1 92 ? -5.631 12.197 3.812 1.00 91.25 92 PRO A O 1
ATOM 681 N N . PRO A 1 93 ? -5.822 12.504 1.584 1.00 82.81 93 PRO A N 1
ATOM 682 C CA . PRO A 1 93 ? -5.329 11.177 1.180 1.00 82.81 93 PRO A CA 1
ATOM 683 C C . PRO A 1 93 ? -3.879 10.868 1.580 1.00 82.81 93 PRO A C 1
ATOM 685 O O . PRO A 1 93 ? -3.482 9.707 1.612 1.00 82.81 93 PRO A O 1
ATOM 688 N N . ASP A 1 94 ? -3.074 11.880 1.893 1.00 83.56 94 ASP A N 1
ATOM 689 C CA . ASP A 1 94 ? -1.681 11.752 2.335 1.00 83.56 94 ASP A CA 1
ATOM 690 C C . ASP A 1 94 ? -1.524 11.723 3.866 1.00 83.56 94 ASP A C 1
ATOM 692 O O . ASP A 1 94 ? -0.416 11.564 4.386 1.00 83.56 94 ASP A O 1
ATOM 696 N N . GLY A 1 95 ? -2.632 11.841 4.602 1.00 86.19 95 GLY A N 1
ATOM 697 C CA . GLY A 1 95 ? -2.645 11.762 6.053 1.00 86.19 95 GLY A CA 1
ATOM 698 C C . GLY A 1 95 ? -2.309 10.362 6.569 1.00 86.19 95 GLY A C 1
ATOM 699 O O . GLY A 1 95 ? -2.656 9.342 5.974 1.00 86.19 95 GLY A O 1
ATOM 700 N N . ARG A 1 96 ? -1.696 10.296 7.757 1.00 87.94 96 ARG A N 1
ATOM 701 C CA . ARG A 1 96 ? -1.446 9.024 8.459 1.00 87.94 96 ARG A CA 1
ATOM 702 C C . ARG A 1 96 ? -2.730 8.210 8.643 1.00 87.94 96 ARG A C 1
ATOM 704 O O . ARG A 1 96 ? -2.733 7.005 8.418 1.00 87.94 96 ARG A O 1
ATOM 711 N N . GLN A 1 97 ? -3.811 8.902 9.000 1.00 94.44 97 GLN A N 1
ATOM 712 C CA . GLN A 1 97 ? -5.137 8.314 9.155 1.00 94.44 97 GLN A CA 1
ATOM 713 C C . GLN A 1 97 ? -5.648 7.701 7.843 1.00 94.44 97 GLN A C 1
ATOM 715 O O . GLN A 1 97 ? -6.175 6.590 7.860 1.00 94.44 97 GLN A O 1
ATOM 720 N N . ALA A 1 98 ? -5.422 8.379 6.713 1.00 96.38 98 ALA A N 1
ATOM 721 C CA . ALA A 1 98 ? -5.857 7.920 5.400 1.00 96.38 98 ALA A CA 1
ATOM 722 C C . ALA A 1 98 ? -5.131 6.648 4.958 1.00 96.38 98 ALA A C 1
ATOM 724 O O . ALA A 1 98 ? -5.780 5.726 4.468 1.00 96.38 98 ALA A O 1
ATOM 725 N N . TRP A 1 99 ? -3.817 6.542 5.194 1.00 95.38 99 TRP A N 1
ATOM 726 C CA . TRP A 1 99 ? -3.086 5.300 4.926 1.00 95.38 99 TRP A CA 1
ATOM 727 C C . TRP A 1 99 ? -3.666 4.119 5.713 1.00 95.38 99 TRP A C 1
ATOM 729 O O . TRP A 1 99 ? -3.972 3.083 5.126 1.00 95.38 99 TRP A O 1
ATOM 739 N N . THR A 1 100 ? -3.847 4.266 7.026 1.00 97.19 100 THR A N 1
ATOM 740 C CA . THR A 1 100 ? -4.336 3.168 7.869 1.00 97.19 100 THR A CA 1
ATOM 741 C C . THR A 1 100 ? -5.796 2.818 7.547 1.00 97.19 100 THR A C 1
ATOM 743 O O . THR A 1 100 ? -6.158 1.644 7.528 1.00 97.19 100 THR A O 1
ATOM 746 N N . ALA A 1 101 ? -6.636 3.801 7.208 1.00 98.19 101 ALA A N 1
ATOM 747 C CA . ALA A 1 101 ? -7.996 3.547 6.733 1.00 98.19 101 ALA A CA 1
ATOM 748 C C . ALA A 1 101 ? -8.009 2.804 5.384 1.00 98.19 101 ALA A C 1
ATOM 750 O O . ALA A 1 101 ? -8.738 1.823 5.224 1.00 98.19 101 ALA A O 1
ATOM 751 N N . ALA A 1 102 ? -7.164 3.215 4.432 1.00 98.12 102 ALA A N 1
ATOM 752 C CA . ALA A 1 102 ? -7.001 2.539 3.146 1.00 98.12 102 ALA A CA 1
ATOM 753 C C . ALA A 1 102 ? -6.452 1.117 3.305 1.00 98.12 102 ALA A C 1
ATOM 755 O O . ALA A 1 102 ? -6.895 0.220 2.597 1.00 98.12 102 ALA A O 1
ATOM 756 N N . PHE A 1 103 ? -5.540 0.892 4.256 1.00 97.44 103 PHE A N 1
ATOM 757 C CA . PHE A 1 103 ? -5.041 -0.436 4.616 1.00 97.44 103 PHE A CA 1
ATOM 758 C C . PHE A 1 103 ? -6.189 -1.367 5.025 1.00 97.44 103 PHE A C 1
ATOM 760 O O . PHE A 1 103 ? -6.296 -2.471 4.491 1.00 97.44 103 PHE A O 1
ATOM 767 N N . VAL A 1 104 ? -7.079 -0.916 5.919 1.00 98.31 104 VAL A N 1
ATOM 768 C CA . VAL A 1 104 ? -8.233 -1.718 6.361 1.00 98.31 104 VAL A CA 1
ATOM 769 C C . VAL A 1 104 ? -9.188 -1.978 5.196 1.00 98.31 104 VAL A C 1
ATOM 771 O O . VAL A 1 104 ? -9.536 -3.125 4.932 1.00 98.31 104 VAL A O 1
ATOM 774 N N . LEU A 1 105 ? -9.566 -0.942 4.441 1.00 98.38 105 LEU A N 1
ATOM 775 C CA . LEU A 1 105 ? -10.463 -1.088 3.288 1.00 98.38 105 LEU A CA 1
ATOM 776 C C . LEU A 1 105 ? -9.886 -2.032 2.220 1.00 98.38 105 LEU A C 1
ATOM 778 O O . LEU A 1 105 ? -10.610 -2.869 1.683 1.00 98.38 105 LEU A O 1
ATOM 782 N N . ALA A 1 106 ? -8.579 -1.964 1.963 1.00 97.56 106 ALA A N 1
ATOM 783 C CA . ALA A 1 106 ? -7.903 -2.850 1.026 1.00 97.56 106 ALA A CA 1
ATOM 784 C C . ALA A 1 106 ? -7.854 -4.308 1.508 1.00 97.56 106 ALA A C 1
ATOM 786 O O . ALA A 1 106 ? -8.036 -5.213 0.694 1.00 97.56 106 ALA A O 1
ATOM 787 N N . ARG A 1 107 ? -7.662 -4.554 2.813 1.00 96.94 107 ARG A N 1
ATOM 788 C CA . ARG A 1 107 ? -7.763 -5.903 3.405 1.00 96.94 107 ARG A CA 1
ATOM 789 C C . ARG A 1 107 ? -9.161 -6.497 3.279 1.00 96.94 107 ARG A C 1
ATOM 791 O O . ARG A 1 107 ? -9.290 -7.691 3.034 1.00 96.94 107 ARG A O 1
ATOM 798 N N . LEU A 1 108 ? -10.185 -5.651 3.366 1.00 96.62 108 LEU A N 1
ATOM 799 C CA . LEU A 1 108 ? -11.579 -6.021 3.115 1.00 96.62 108 LEU A CA 1
ATOM 800 C C . LEU A 1 108 ? -11.896 -6.191 1.612 1.00 96.62 108 LEU A C 1
ATOM 802 O O . LEU A 1 108 ? -13.030 -6.504 1.258 1.00 96.62 108 LEU A O 1
ATOM 806 N N . GLY A 1 109 ? -10.931 -5.962 0.711 1.00 96.19 109 GLY A N 1
ATOM 807 C CA . GLY A 1 109 ? -11.134 -6.037 -0.741 1.00 96.19 109 GLY A CA 1
ATOM 808 C C . GLY A 1 109 ? -11.960 -4.883 -1.325 1.00 96.19 109 GLY A C 1
ATOM 809 O O . GLY A 1 109 ? -12.414 -4.965 -2.470 1.00 96.19 109 GLY A O 1
ATOM 810 N N . LEU A 1 110 ? -12.169 -3.812 -0.553 1.00 96.31 110 LEU A N 1
ATOM 811 C CA . LEU A 1 110 ? -13.036 -2.692 -0.901 1.00 96.31 110 LEU A CA 1
ATOM 812 C C . LEU A 1 110 ? -12.248 -1.599 -1.624 1.00 96.31 110 LEU A C 1
ATOM 814 O O . LEU A 1 110 ? -11.461 -0.868 -1.024 1.00 96.31 110 LEU A O 1
ATOM 818 N N . TRP A 1 111 ? -12.510 -1.460 -2.921 1.00 96.56 111 TRP A N 1
ATOM 819 C CA . TRP A 1 111 ? -11.966 -0.384 -3.741 1.00 96.56 111 TRP A CA 1
ATOM 820 C C . TRP A 1 111 ? -12.863 0.866 -3.735 1.00 96.56 111 TRP A C 1
ATOM 822 O O . TRP A 1 111 ? -14.093 0.775 -3.711 1.00 96.56 111 TRP A O 1
ATOM 832 N N . SER A 1 112 ? -12.227 2.037 -3.788 1.00 96.31 112 SER A N 1
ATOM 833 C CA . SER A 1 112 ? -12.800 3.315 -4.227 1.00 96.31 112 SER A CA 1
ATOM 834 C C . SER A 1 112 ? -11.677 4.212 -4.757 1.00 96.31 112 SER A C 1
ATOM 836 O O . SER A 1 112 ? -10.498 3.924 -4.525 1.00 96.31 112 SER A O 1
ATOM 838 N N . ASP A 1 113 ? -12.016 5.306 -5.440 1.00 95.75 113 ASP A N 1
ATOM 839 C CA . ASP A 1 113 ? -11.010 6.268 -5.907 1.00 95.75 113 ASP A CA 1
ATOM 840 C C . ASP A 1 113 ? -10.202 6.855 -4.739 1.00 95.75 113 ASP A C 1
ATOM 842 O O . ASP A 1 113 ? -8.982 6.957 -4.836 1.00 95.75 113 ASP A O 1
ATOM 846 N N . GLU A 1 114 ? -10.837 7.133 -3.596 1.00 96.06 114 GLU A N 1
ATOM 847 C CA . GLU A 1 114 ? -10.157 7.630 -2.393 1.00 96.06 114 GLU A CA 1
ATOM 848 C C . GLU A 1 114 ? -9.197 6.595 -1.791 1.00 96.06 114 GLU A C 1
ATOM 850 O O . GLU A 1 114 ? -8.111 6.952 -1.330 1.00 96.06 114 GLU A O 1
ATOM 855 N N . VAL A 1 115 ? -9.553 5.302 -1.823 1.00 98.00 115 VAL A N 1
ATOM 856 C CA . VAL A 1 115 ? -8.617 4.225 -1.454 1.00 98.00 115 VAL A CA 1
ATOM 857 C C . VAL A 1 115 ? -7.428 4.245 -2.412 1.00 98.00 115 VAL A C 1
ATOM 859 O O . VAL A 1 115 ? -6.280 4.175 -1.978 1.00 98.00 115 VAL A O 1
ATOM 862 N N . GLY A 1 116 ? -7.686 4.402 -3.711 1.00 97.06 116 GLY A N 1
ATOM 863 C CA . GLY A 1 116 ? -6.649 4.536 -4.725 1.00 97.06 116 GLY A CA 1
ATOM 864 C C . GLY A 1 116 ? -5.697 5.708 -4.478 1.00 97.06 116 GLY A C 1
ATOM 865 O O . GLY A 1 116 ? -4.479 5.535 -4.544 1.00 97.06 116 GLY A O 1
ATOM 866 N N . GLU A 1 117 ? -6.232 6.885 -4.158 1.00 96.69 117 GLU A N 1
ATOM 867 C CA . GLU A 1 117 ? -5.450 8.082 -3.837 1.00 96.69 117 GLU A CA 1
ATOM 868 C C . GLU A 1 117 ? -4.568 7.873 -2.602 1.00 96.69 117 GLU A C 1
ATOM 870 O O . GLU A 1 117 ? -3.370 8.167 -2.652 1.00 96.69 117 GLU A O 1
ATOM 875 N N . ALA A 1 118 ? -5.118 7.291 -1.533 1.00 97.81 118 ALA A N 1
ATOM 876 C CA . ALA A 1 118 ? -4.371 6.995 -0.314 1.00 97.81 118 ALA A CA 1
ATOM 877 C C . ALA A 1 118 ? -3.271 5.939 -0.534 1.00 97.81 118 ALA A C 1
ATOM 879 O O . ALA A 1 118 ? -2.145 6.106 -0.059 1.00 97.81 118 ALA A O 1
ATOM 880 N N . LEU A 1 119 ? -3.537 4.880 -1.312 1.00 98.12 119 LEU A N 1
ATOM 881 C CA . LEU A 1 119 ? -2.516 3.893 -1.694 1.00 98.12 119 LEU A CA 1
ATOM 882 C C . LEU A 1 119 ? -1.412 4.527 -2.558 1.00 98.12 119 LEU A C 1
ATOM 884 O O . LEU A 1 119 ? -0.228 4.253 -2.349 1.00 98.12 119 LEU A O 1
ATOM 888 N N . SER A 1 120 ? -1.775 5.401 -3.501 1.00 97.75 120 SER A N 1
ATOM 889 C CA . SER A 1 120 ? -0.824 6.157 -4.326 1.00 97.75 120 SER A CA 1
ATOM 890 C C . SER A 1 120 ? 0.073 7.065 -3.480 1.00 97.75 120 SER A C 1
ATOM 892 O O . SER A 1 120 ? 1.293 7.075 -3.665 1.00 97.75 120 SER A O 1
ATOM 894 N N . ALA A 1 121 ? -0.503 7.786 -2.514 1.00 97.19 121 ALA A N 1
ATOM 895 C CA . ALA A 1 121 ? 0.255 8.612 -1.577 1.00 97.19 121 ALA A CA 1
ATOM 896 C C . ALA A 1 121 ? 1.193 7.756 -0.707 1.00 97.19 121 ALA A C 1
ATOM 898 O O . ALA A 1 121 ? 2.386 8.053 -0.593 1.00 97.19 121 ALA A O 1
ATOM 899 N N . ALA A 1 122 ? 0.699 6.637 -0.171 1.00 97.31 122 ALA A N 1
ATOM 900 C CA . ALA A 1 122 ? 1.473 5.725 0.666 1.00 97.31 122 ALA A CA 1
ATOM 901 C C . ALA A 1 122 ? 2.626 5.031 -0.080 1.00 97.31 122 ALA A C 1
ATOM 903 O O . ALA A 1 122 ? 3.686 4.803 0.504 1.00 97.31 122 ALA A O 1
ATOM 904 N N . MET A 1 123 ? 2.500 4.783 -1.388 1.00 98.12 123 MET A N 1
ATOM 905 C CA . MET A 1 123 ? 3.618 4.342 -2.237 1.00 98.12 123 MET A CA 1
ATOM 906 C C . MET A 1 123 ? 4.775 5.360 -2.279 1.00 98.12 123 MET A C 1
ATOM 908 O O . MET A 1 123 ? 5.923 4.986 -2.534 1.00 98.12 123 MET A O 1
ATOM 912 N N . GLY A 1 124 ? 4.502 6.636 -1.993 1.00 96.69 124 GLY A N 1
ATOM 913 C CA . GLY A 1 124 ? 5.489 7.707 -1.848 1.00 96.69 124 GLY A CA 1
ATOM 914 C C . GLY A 1 124 ? 5.963 7.977 -0.417 1.00 96.69 124 GLY A C 1
ATOM 915 O O . GLY A 1 124 ? 6.863 8.800 -0.249 1.00 96.69 124 GLY A O 1
ATOM 916 N N . ALA A 1 125 ? 5.406 7.304 0.596 1.00 95.44 125 ALA A N 1
ATOM 917 C CA . ALA A 1 125 ? 5.686 7.572 2.009 1.00 95.44 125 ALA A CA 1
ATOM 918 C C . ALA A 1 125 ? 7.178 7.410 2.368 1.00 95.44 125 ALA A C 1
ATOM 920 O O . ALA A 1 125 ? 7.887 6.642 1.712 1.00 95.44 125 ALA A O 1
ATOM 921 N N . PRO A 1 126 ? 7.691 8.082 3.418 1.00 91.94 126 PRO A N 1
ATOM 922 C CA . PRO A 1 126 ? 9.090 7.952 3.844 1.00 91.94 126 PRO A CA 1
ATOM 923 C C . PRO A 1 126 ? 9.418 6.570 4.434 1.00 91.94 126 PRO A C 1
ATOM 925 O O . PRO A 1 126 ? 10.518 6.054 4.215 1.00 91.94 126 PRO A O 1
ATOM 928 N N . ASP A 1 127 ? 8.460 5.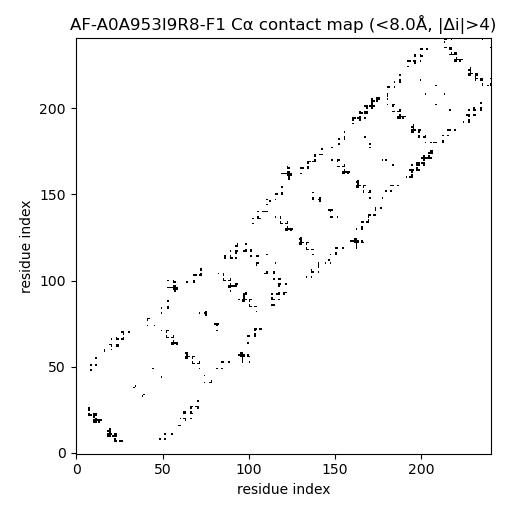939 5.116 1.00 92.38 127 ASP A N 1
ATOM 929 C CA . ASP A 1 127 ? 8.602 4.599 5.691 1.00 92.38 127 ASP A CA 1
ATOM 930 C C . ASP A 1 127 ? 8.600 3.530 4.584 1.00 92.38 127 ASP A C 1
ATOM 932 O O . ASP A 1 127 ? 7.740 3.507 3.702 1.00 92.38 127 ASP A O 1
ATOM 936 N N . ARG A 1 128 ? 9.611 2.655 4.592 1.00 94.75 128 ARG A N 1
ATOM 937 C CA . ARG A 1 128 ? 9.789 1.631 3.554 1.00 94.75 128 ARG A CA 1
ATOM 938 C C . ARG A 1 128 ? 8.694 0.573 3.584 1.00 94.75 128 ARG A C 1
ATOM 940 O O . ARG A 1 128 ? 8.294 0.116 2.515 1.00 94.75 128 ARG A O 1
ATOM 947 N N . ASP A 1 129 ? 8.249 0.181 4.764 1.00 93.75 129 ASP A N 1
ATOM 948 C CA . ASP A 1 129 ? 7.320 -0.928 4.925 1.00 93.75 129 ASP A CA 1
ATOM 949 C C . ASP A 1 129 ? 5.909 -0.472 4.530 1.00 93.75 129 ASP A C 1
ATOM 951 O O . ASP A 1 129 ? 5.225 -1.191 3.803 1.00 93.75 129 ASP A O 1
ATOM 955 N N . THR A 1 130 ? 5.539 0.780 4.839 1.00 94.88 130 THR A N 1
ATOM 956 C CA . THR A 1 130 ? 4.337 1.444 4.297 1.00 94.88 130 THR A CA 1
ATOM 957 C C . THR A 1 130 ? 4.310 1.418 2.770 1.00 94.88 130 THR A C 1
ATOM 959 O O . THR A 1 130 ? 3.309 1.019 2.176 1.00 94.88 130 THR A O 1
ATOM 962 N N . ARG A 1 131 ? 5.418 1.787 2.111 1.00 97.06 131 ARG A N 1
ATOM 963 C CA . ARG A 1 131 ? 5.494 1.790 0.641 1.00 97.06 131 ARG A CA 1
ATOM 964 C C . ARG A 1 131 ? 5.227 0.412 0.038 1.00 97.06 131 ARG A C 1
ATOM 966 O O . ARG A 1 131 ? 4.455 0.298 -0.914 1.00 97.06 131 ARG A O 1
ATOM 973 N N . TRP A 1 132 ? 5.873 -0.628 0.572 1.00 97.19 132 TRP A N 1
ATOM 974 C CA . TRP A 1 132 ? 5.699 -2.002 0.088 1.00 97.19 132 TRP A CA 1
ATOM 975 C C . TRP A 1 132 ? 4.308 -2.548 0.381 1.00 97.19 132 TRP A C 1
ATOM 977 O O . TRP A 1 132 ? 3.726 -3.187 -0.494 1.00 97.19 132 TRP A O 1
ATOM 987 N N . ALA A 1 133 ? 3.754 -2.252 1.558 1.00 96.81 133 ALA A N 1
ATOM 988 C CA . ALA A 1 133 ? 2.381 -2.603 1.886 1.00 96.81 133 ALA A CA 1
ATOM 989 C C . ALA A 1 133 ? 1.403 -1.966 0.887 1.00 96.81 133 ALA A C 1
ATOM 991 O O . ALA A 1 133 ? 0.569 -2.672 0.328 1.00 96.81 133 ALA A O 1
ATOM 992 N N . ALA A 1 134 ? 1.550 -0.672 0.580 1.00 97.94 134 ALA A N 1
ATOM 993 C CA . ALA A 1 134 ? 0.671 0.031 -0.355 1.00 97.94 134 ALA A CA 1
ATOM 994 C C . ALA A 1 134 ? 0.691 -0.590 -1.760 1.00 97.94 134 ALA A C 1
ATOM 996 O O . ALA A 1 134 ? -0.361 -0.855 -2.343 1.00 97.94 134 ALA A O 1
ATOM 997 N N . ALA A 1 135 ? 1.885 -0.893 -2.280 1.00 97.44 135 ALA A N 1
ATOM 998 C CA . ALA A 1 135 ? 2.035 -1.575 -3.563 1.00 97.44 135 ALA A CA 1
ATOM 999 C C . ALA A 1 135 ? 1.468 -3.008 -3.542 1.00 97.44 135 ALA A C 1
ATOM 1001 O O . ALA A 1 135 ? 0.897 -3.452 -4.538 1.00 97.44 135 ALA A O 1
ATOM 1002 N N . GLY A 1 136 ? 1.604 -3.725 -2.421 1.00 97.12 136 GLY A N 1
ATOM 1003 C CA . GLY A 1 136 ? 1.037 -5.061 -2.228 1.00 97.12 136 GLY A CA 1
ATOM 1004 C C . GLY A 1 136 ? -0.493 -5.062 -2.216 1.00 97.12 136 GLY A C 1
ATOM 1005 O O . GLY A 1 136 ? -1.110 -5.889 -2.886 1.00 97.12 136 GLY A O 1
ATOM 1006 N N . PHE A 1 137 ? -1.113 -4.098 -1.533 1.00 97.69 137 PHE A N 1
ATOM 1007 C CA . PHE A 1 137 ? -2.568 -3.930 -1.547 1.00 97.69 137 PHE A CA 1
ATOM 1008 C C . PHE A 1 137 ? -3.093 -3.529 -2.920 1.00 97.69 137 PHE A C 1
ATOM 1010 O O . PHE A 1 137 ? -4.063 -4.119 -3.390 1.00 97.69 137 PHE A O 1
ATOM 1017 N N . ALA A 1 138 ? -2.425 -2.597 -3.605 1.00 97.00 138 ALA A N 1
ATOM 1018 C CA . ALA A 1 138 ? -2.784 -2.238 -4.974 1.00 97.00 138 ALA A CA 1
ATOM 1019 C C . ALA A 1 138 ? -2.683 -3.445 -5.927 1.00 97.00 138 ALA A C 1
ATOM 1021 O O . ALA A 1 138 ? -3.567 -3.656 -6.754 1.00 97.00 138 ALA A O 1
ATOM 1022 N N . LEU A 1 139 ? -1.658 -4.293 -5.774 1.00 95.38 139 LEU A N 1
ATOM 1023 C CA . LEU A 1 139 ? -1.532 -5.538 -6.537 1.00 95.38 139 LEU A CA 1
ATOM 1024 C C . LEU A 1 139 ? -2.714 -6.489 -6.284 1.00 95.38 139 LEU A C 1
ATOM 1026 O O . LEU A 1 139 ? -3.268 -7.035 -7.239 1.00 95.38 139 LEU A O 1
ATOM 1030 N N . GLY A 1 140 ? -3.097 -6.679 -5.017 1.00 94.56 140 GLY A N 1
ATOM 1031 C CA . GLY A 1 140 ? -4.229 -7.524 -4.629 1.00 94.56 140 GLY A CA 1
ATOM 1032 C C . GLY A 1 140 ? -5.563 -7.017 -5.181 1.00 94.56 140 GLY A C 1
ATOM 1033 O O . GLY A 1 140 ? -6.300 -7.781 -5.803 1.00 94.56 140 GLY A O 1
ATOM 1034 N N . LEU A 1 141 ? -5.840 -5.719 -5.023 1.00 95.56 141 LEU A N 1
ATOM 1035 C CA . LEU A 1 141 ? -7.069 -5.084 -5.508 1.00 95.56 141 LEU A CA 1
ATOM 1036 C C . LEU A 1 141 ? -7.139 -5.046 -7.038 1.00 95.56 141 LEU A C 1
ATOM 1038 O O . LEU A 1 141 ? -8.208 -5.268 -7.601 1.00 95.56 141 LEU A O 1
ATOM 1042 N N . GLY A 1 142 ? -6.011 -4.837 -7.723 1.00 92.81 142 GLY A N 1
ATOM 1043 C CA . GLY A 1 142 ? -5.960 -4.723 -9.182 1.00 92.81 142 GLY A CA 1
ATOM 1044 C C . GLY A 1 142 ? -6.463 -5.949 -9.947 1.00 92.81 142 GLY A C 1
ATOM 1045 O O . GLY A 1 142 ? -6.818 -5.817 -11.112 1.00 92.81 142 GLY A O 1
ATOM 1046 N N . ARG A 1 143 ? -6.539 -7.130 -9.312 1.00 88.25 143 ARG A N 1
ATOM 1047 C CA . ARG A 1 143 ? -7.140 -8.329 -9.926 1.00 88.25 143 ARG A CA 1
ATOM 1048 C C . ARG A 1 143 ? -8.658 -8.235 -10.065 1.00 88.25 143 ARG A C 1
ATOM 1050 O O . ARG A 1 143 ? -9.205 -8.800 -11.003 1.00 88.25 143 ARG A O 1
ATOM 1057 N N . ALA A 1 144 ? -9.318 -7.576 -9.117 1.00 90.94 144 ALA A N 1
ATOM 1058 C CA . ALA A 1 144 ? -10.773 -7.448 -9.076 1.00 90.94 144 ALA A CA 1
ATOM 1059 C C . ALA A 1 144 ? -11.260 -6.071 -9.558 1.00 90.94 144 ALA A C 1
ATOM 1061 O O . ALA A 1 144 ? -12.409 -5.950 -9.967 1.00 90.94 144 ALA A O 1
ATO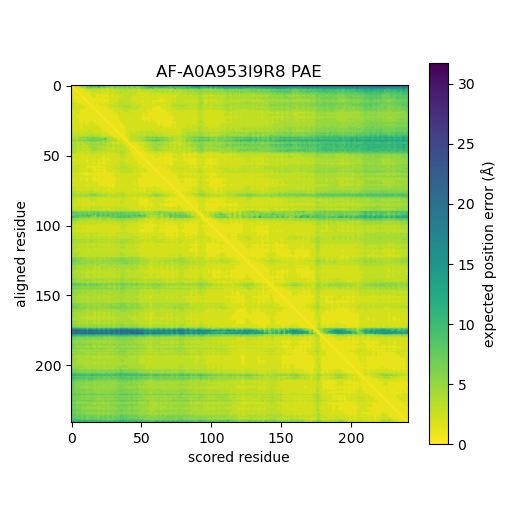M 1062 N N . HIS A 1 145 ? -10.385 -5.058 -9.533 1.00 92.56 145 HIS A N 1
ATOM 1063 C CA . HIS A 1 145 ? -10.729 -3.654 -9.767 1.00 92.56 145 HIS A CA 1
ATOM 1064 C C . HIS A 1 145 ? -9.801 -3.035 -10.831 1.00 92.56 145 HIS A C 1
ATOM 1066 O O . HIS A 1 145 ? -8.703 -2.578 -10.494 1.00 92.56 145 HIS A O 1
ATOM 1072 N N . PRO A 1 146 ? -10.190 -3.010 -12.122 1.00 91.56 146 PRO A N 1
ATOM 1073 C CA . PRO A 1 146 ? -9.390 -2.419 -13.204 1.00 91.56 146 PRO A CA 1
ATOM 1074 C C . PRO A 1 146 ? -9.018 -0.944 -12.979 1.00 91.56 146 PRO A C 1
ATOM 1076 O O . PRO A 1 146 ? -7.952 -0.484 -13.397 1.00 91.56 146 PRO A O 1
ATOM 1079 N N . GLU A 1 147 ? -9.857 -0.198 -12.266 1.00 94.75 147 GLU A N 1
ATOM 1080 C CA . GLU A 1 147 ? -9.626 1.188 -11.857 1.00 94.75 147 GLU A CA 1
ATOM 1081 C C . GLU A 1 147 ? -8.392 1.315 -10.952 1.00 94.75 147 GLU A C 1
ATOM 1083 O O . GLU A 1 147 ? -7.685 2.326 -10.998 1.00 94.75 147 GLU A O 1
ATOM 1088 N N . CYS A 1 148 ? -8.064 0.268 -10.188 1.00 95.31 148 CYS A N 1
ATOM 1089 C CA . CYS A 1 148 ? -6.828 0.211 -9.417 1.00 95.31 148 CYS A CA 1
ATOM 1090 C C . CYS A 1 148 ? -5.603 0.165 -10.330 1.00 95.31 148 CYS A C 1
ATOM 1092 O O . CYS A 1 148 ? -4.653 0.915 -10.113 1.00 95.31 148 CYS A O 1
ATOM 1094 N N . VAL A 1 149 ? -5.644 -0.617 -11.413 1.00 93.81 149 VAL A N 1
ATOM 1095 C CA . VAL A 1 149 ? -4.569 -0.631 -12.418 1.00 93.81 149 VAL A CA 1
ATOM 1096 C C . VAL A 1 149 ? -4.407 0.759 -13.040 1.00 93.81 149 VAL A C 1
ATOM 1098 O O . VAL A 1 149 ? -3.287 1.261 -13.158 1.00 93.81 149 VAL A O 1
ATOM 1101 N N . ALA A 1 150 ? -5.517 1.427 -13.376 1.00 94.69 150 ALA A N 1
ATOM 1102 C CA . ALA A 1 150 ? -5.493 2.796 -13.891 1.00 94.69 150 ALA A CA 1
ATOM 1103 C C . ALA A 1 150 ? -4.889 3.791 -12.881 1.00 94.69 150 ALA A C 1
ATOM 1105 O O . ALA A 1 150 ? -4.096 4.655 -13.262 1.00 94.69 150 ALA A O 1
ATOM 1106 N N . MET A 1 151 ? -5.201 3.651 -11.589 1.00 96.69 151 MET A N 1
ATOM 1107 C CA . MET A 1 151 ? -4.577 4.438 -10.525 1.00 96.69 151 MET A CA 1
ATOM 1108 C C . MET A 1 151 ? -3.061 4.215 -10.478 1.00 96.69 151 MET A C 1
ATOM 1110 O O . MET A 1 151 ? -2.320 5.194 -10.560 1.00 96.69 151 MET A O 1
ATOM 1114 N N . VAL A 1 152 ? -2.585 2.966 -10.451 1.00 97.44 152 VAL A N 1
ATOM 1115 C CA . VAL A 1 152 ? -1.141 2.679 -10.382 1.00 97.44 152 VAL A CA 1
ATOM 1116 C C . VAL A 1 152 ? -0.410 3.202 -11.630 1.00 97.44 152 VAL A C 1
ATOM 1118 O O . VAL A 1 152 ? 0.691 3.749 -11.517 1.00 97.44 152 VAL A O 1
ATOM 1121 N N . ARG A 1 153 ? -1.034 3.141 -12.818 1.00 96.50 153 ARG A N 1
ATOM 1122 C CA . ARG A 1 153 ? -0.505 3.783 -14.041 1.00 96.50 153 ARG A CA 1
ATOM 1123 C C . ARG A 1 153 ? -0.342 5.294 -13.867 1.00 96.50 153 ARG A C 1
ATOM 1125 O O . ARG A 1 153 ? 0.691 5.839 -14.252 1.00 96.50 153 ARG A O 1
ATOM 1132 N N . ARG A 1 154 ? -1.308 5.981 -13.244 1.00 96.88 154 ARG A N 1
ATOM 1133 C CA . ARG A 1 154 ? -1.172 7.413 -12.908 1.00 96.88 154 ARG A CA 1
ATOM 1134 C C . ARG A 1 154 ? -0.031 7.651 -11.912 1.00 96.88 154 ARG A C 1
ATOM 1136 O O . ARG A 1 154 ? 0.736 8.596 -12.097 1.00 96.88 154 ARG A O 1
ATOM 1143 N N . THR A 1 155 ? 0.155 6.775 -10.923 1.00 98.25 155 THR A N 1
ATOM 1144 C CA . THR A 1 155 ? 1.234 6.880 -9.920 1.00 98.25 155 THR A CA 1
ATOM 1145 C C . THR A 1 155 ? 2.639 6.794 -10.531 1.00 98.25 155 THR A C 1
ATOM 1147 O O . THR A 1 155 ? 3.573 7.385 -9.988 1.00 98.25 155 THR A O 1
ATOM 1150 N N . LEU A 1 156 ? 2.813 6.192 -11.717 1.00 98.06 156 LEU A N 1
ATOM 1151 C CA . LEU A 1 156 ? 4.079 6.273 -12.463 1.00 98.06 156 LEU A CA 1
ATOM 1152 C C . LEU A 1 156 ? 4.487 7.710 -12.810 1.00 98.06 156 LEU A C 1
ATOM 1154 O O . LEU A 1 156 ? 5.641 7.925 -13.166 1.00 98.06 156 LEU A O 1
ATOM 1158 N N . ARG A 1 157 ? 3.576 8.686 -12.766 1.00 97.00 157 ARG A N 1
ATOM 1159 C CA . ARG A 1 157 ? 3.841 10.108 -13.051 1.00 97.00 157 ARG A CA 1
ATOM 1160 C C . ARG A 1 157 ? 3.800 10.971 -11.783 1.00 97.00 157 ARG A C 1
ATOM 1162 O O . ARG A 1 157 ? 3.795 12.194 -11.876 1.00 97.00 157 ARG A O 1
ATOM 1169 N N . ALA A 1 158 ? 3.779 10.350 -10.602 1.00 97.19 158 ALA A N 1
ATOM 1170 C CA . ALA A 1 158 ? 3.748 11.055 -9.327 1.00 97.19 158 ALA A CA 1
ATOM 1171 C C . ALA A 1 158 ? 5.002 11.934 -9.117 1.00 97.19 158 ALA A C 1
ATOM 1173 O O . ALA A 1 158 ? 6.102 11.567 -9.553 1.00 97.19 158 ALA A O 1
ATOM 1174 N N . PRO A 1 159 ? 4.879 13.065 -8.395 1.00 96.44 159 PRO A N 1
ATOM 1175 C CA . PRO A 1 159 ? 6.010 13.961 -8.144 1.00 96.44 159 PRO A CA 1
ATOM 1176 C C . PRO A 1 159 ? 7.114 13.283 -7.320 1.00 96.44 159 PRO A C 1
ATOM 1178 O O . PRO A 1 159 ? 8.300 13.528 -7.537 1.00 96.44 159 PRO A O 1
ATOM 1181 N N . VAL A 1 160 ? 6.738 12.375 -6.415 1.00 96.94 160 VAL A N 1
ATOM 1182 C CA . VAL A 1 160 ? 7.664 11.673 -5.522 1.00 96.94 160 VAL A CA 1
ATOM 1183 C C . VAL A 1 160 ? 8.300 10.470 -6.239 1.00 96.94 160 VAL A C 1
ATOM 1185 O O . VAL A 1 160 ? 7.574 9.550 -6.626 1.00 96.94 160 VAL A O 1
ATOM 1188 N N . PRO A 1 161 ? 9.642 10.389 -6.363 1.00 98.19 161 PRO A N 1
ATOM 1189 C CA . PRO A 1 161 ? 10.308 9.264 -7.029 1.00 98.19 161 PRO A CA 1
ATOM 1190 C C . PRO A 1 161 ? 10.012 7.903 -6.395 1.00 98.19 161 PRO A C 1
ATOM 1192 O O . PRO A 1 161 ? 9.835 6.911 -7.099 1.00 98.19 161 PRO A O 1
ATOM 1195 N N . ASN A 1 162 ? 9.872 7.851 -5.066 1.00 98.12 162 ASN A N 1
ATOM 1196 C CA . ASN A 1 162 ? 9.469 6.628 -4.373 1.00 98.12 162 ASN A CA 1
ATOM 1197 C C . ASN A 1 162 ? 8.108 6.109 -4.856 1.00 98.12 162 ASN A C 1
ATOM 1199 O O . ASN A 1 162 ? 7.997 4.912 -5.106 1.00 98.12 162 ASN A O 1
ATOM 1203 N N . ALA A 1 163 ? 7.122 6.989 -5.066 1.00 98.31 163 ALA A N 1
ATOM 1204 C CA . ALA A 1 163 ? 5.813 6.590 -5.577 1.00 98.31 163 ALA A CA 1
ATOM 1205 C C . ALA A 1 163 ? 5.925 6.012 -6.995 1.00 98.31 163 ALA A C 1
ATOM 1207 O O . ALA A 1 163 ? 5.425 4.918 -7.248 1.00 98.31 163 ALA A O 1
ATOM 1208 N N . ARG A 1 164 ? 6.673 6.676 -7.892 1.00 98.69 164 ARG A N 1
ATOM 1209 C CA . ARG A 1 164 ? 6.907 6.178 -9.261 1.00 98.69 164 ARG A CA 1
ATOM 1210 C C . ARG A 1 164 ? 7.600 4.814 -9.272 1.00 98.69 164 ARG A C 1
ATOM 1212 O O . ARG A 1 164 ? 7.184 3.911 -9.993 1.00 98.69 164 ARG A O 1
ATOM 1219 N N . LYS A 1 165 ? 8.629 4.646 -8.438 1.00 98.56 165 LYS A N 1
ATOM 1220 C CA . LYS A 1 165 ? 9.369 3.387 -8.265 1.00 98.56 165 LYS A CA 1
ATOM 1221 C C . LYS A 1 165 ? 8.457 2.257 -7.792 1.00 98.56 165 LYS A C 1
ATOM 1223 O O . LYS A 1 165 ? 8.492 1.164 -8.352 1.00 98.56 165 LYS A O 1
ATOM 1228 N N . MET A 1 166 ? 7.650 2.512 -6.763 1.00 98.62 166 MET A N 1
ATOM 1229 C CA . MET A 1 166 ? 6.725 1.513 -6.227 1.00 98.62 166 MET A CA 1
ATOM 1230 C C . MET A 1 166 ? 5.624 1.161 -7.226 1.00 98.62 166 MET A C 1
ATOM 1232 O O . MET A 1 166 ? 5.309 -0.018 -7.372 1.00 98.62 166 MET A O 1
ATOM 1236 N N . ALA A 1 167 ? 5.112 2.143 -7.969 1.00 98.44 167 ALA A N 1
ATOM 1237 C CA . ALA A 1 167 ? 4.167 1.908 -9.053 1.00 98.44 167 ALA A CA 1
ATOM 1238 C C . ALA A 1 167 ? 4.769 1.022 -10.154 1.00 98.44 167 ALA A C 1
ATOM 1240 O O . ALA A 1 167 ? 4.117 0.080 -10.593 1.00 98.44 167 ALA A O 1
ATOM 1241 N N . ALA A 1 168 ? 6.032 1.243 -10.539 1.00 98.38 168 ALA A N 1
ATOM 1242 C CA . ALA A 1 168 ? 6.712 0.388 -11.512 1.00 98.38 168 ALA A CA 1
ATOM 1243 C C . ALA A 1 168 ? 6.810 -1.068 -11.027 1.00 98.38 168 ALA A C 1
ATOM 1245 O O . ALA A 1 168 ? 6.441 -1.986 -11.759 1.00 98.38 168 ALA A O 1
ATOM 1246 N N . TYR A 1 169 ? 7.230 -1.292 -9.775 1.00 98.00 169 TYR A N 1
ATOM 1247 C CA . TYR A 1 169 ? 7.251 -2.639 -9.195 1.00 98.00 169 TYR A CA 1
ATOM 1248 C C . TYR A 1 169 ? 5.861 -3.275 -9.118 1.00 98.00 169 TYR A C 1
ATOM 1250 O O . TYR A 1 169 ? 5.723 -4.458 -9.426 1.00 98.00 169 TYR A O 1
ATOM 1258 N N . CYS A 1 170 ? 4.844 -2.502 -8.730 1.00 97.62 170 CYS A N 1
ATOM 1259 C CA . CYS A 1 170 ? 3.463 -2.963 -8.635 1.00 97.62 170 CYS A CA 1
ATOM 1260 C C . CYS A 1 170 ? 2.937 -3.420 -10.005 1.00 97.62 170 CYS A C 1
ATOM 1262 O O . CYS A 1 170 ? 2.501 -4.560 -10.140 1.00 97.62 170 CYS A O 1
ATOM 1264 N N . LEU A 1 171 ? 3.086 -2.598 -11.048 1.00 96.62 171 LEU A N 1
ATOM 1265 C CA . LEU A 1 171 ? 2.663 -2.932 -12.414 1.00 96.62 171 LEU A CA 1
ATOM 1266 C C . LEU A 1 171 ? 3.427 -4.128 -12.995 1.00 96.62 171 LEU A C 1
ATOM 1268 O O . LEU A 1 171 ? 2.824 -5.015 -13.594 1.00 96.62 171 LEU A O 1
ATOM 1272 N N . GLY A 1 172 ? 4.739 -4.216 -12.757 1.00 96.31 172 GLY A N 1
ATOM 1273 C CA . GLY A 1 172 ? 5.523 -5.394 -13.141 1.00 96.31 172 GLY A CA 1
ATOM 1274 C C . GLY A 1 172 ? 5.099 -6.674 -12.408 1.00 96.31 172 GLY A C 1
ATOM 1275 O O . GLY A 1 172 ? 5.293 -7.775 -12.918 1.00 96.31 172 GLY A O 1
ATOM 1276 N N . ALA A 1 173 ? 4.526 -6.561 -11.206 1.00 95.06 173 ALA A N 1
ATOM 1277 C CA . ALA A 1 173 ? 3.959 -7.693 -10.477 1.00 95.06 173 ALA A CA 1
ATOM 1278 C C . ALA A 1 173 ? 2.526 -8.037 -10.918 1.00 95.06 173 ALA A C 1
ATOM 1280 O O . ALA A 1 173 ? 2.153 -9.206 -10.830 1.00 95.06 173 ALA A O 1
ATOM 1281 N N . MET A 1 174 ? 1.755 -7.059 -11.409 1.00 92.62 174 MET A N 1
ATOM 1282 C CA . MET A 1 174 ? 0.438 -7.288 -12.017 1.00 92.62 174 MET A CA 1
ATOM 1283 C C . MET A 1 174 ? 0.561 -8.119 -13.303 1.00 92.62 174 MET A C 1
ATOM 1285 O O . MET A 1 174 ? -0.235 -9.026 -13.525 1.00 92.62 174 MET A O 1
ATOM 1289 N N . GLY A 1 175 ? 1.606 -7.895 -14.106 1.00 83.88 175 GLY A N 1
ATOM 1290 C CA . GLY A 1 175 ? 1.927 -8.769 -15.234 1.00 83.88 175 GLY A CA 1
ATOM 1291 C C . GLY A 1 175 ? 0.808 -8.827 -16.280 1.00 83.88 175 GLY A C 1
ATOM 1292 O O . GLY A 1 175 ? 0.422 -7.803 -16.831 1.00 83.88 175 GLY A O 1
ATOM 1293 N N . GLU A 1 176 ? 0.309 -10.032 -16.573 1.00 72.38 176 GLU A N 1
ATOM 1294 C CA . GLU A 1 176 ? -0.478 -10.332 -17.784 1.00 72.38 176 GLU A CA 1
ATOM 1295 C C . GLU A 1 176 ? -1.865 -9.673 -17.864 1.00 72.38 176 GLU A C 1
ATOM 1297 O O . GLU A 1 176 ? -2.411 -9.566 -18.958 1.00 72.38 176 GLU A O 1
ATOM 1302 N N . TYR A 1 177 ? -2.448 -9.213 -16.752 1.00 76.00 177 TYR A N 1
ATOM 1303 C CA . TYR A 1 177 ? -3.755 -8.533 -16.783 1.00 76.00 177 TYR A CA 1
ATOM 1304 C C . TYR A 1 177 ? -3.651 -7.009 -16.928 1.00 76.00 177 TYR A C 1
ATOM 1306 O O . TYR A 1 177 ? -4.664 -6.313 -16.872 1.00 76.00 177 TYR A O 1
ATOM 1314 N N . ALA A 1 178 ? -2.441 -6.479 -17.124 1.00 70.31 178 ALA A N 1
ATOM 1315 C CA . ALA A 1 178 ? -2.206 -5.060 -17.329 1.00 70.31 178 ALA A CA 1
ATOM 1316 C C . ALA A 1 178 ? -1.325 -4.848 -18.573 1.00 70.31 178 ALA A C 1
ATOM 1318 O O . ALA A 1 178 ? -0.142 -5.182 -18.575 1.00 70.31 178 ALA A O 1
ATOM 1319 N N . ASP A 1 179 ? -1.881 -4.260 -19.636 1.00 85.69 179 ASP A N 1
ATOM 1320 C CA . ASP A 1 179 ? -1.087 -3.782 -20.776 1.00 85.69 179 ASP A CA 1
ATOM 1321 C C . ASP A 1 179 ? -0.366 -2.479 -20.388 1.00 85.69 179 ASP A C 1
ATOM 1323 O O . ASP A 1 179 ? -0.912 -1.378 -20.489 1.00 85.69 179 ASP A O 1
ATOM 1327 N N . VAL A 1 180 ? 0.832 -2.629 -19.812 1.00 92.19 180 VAL A N 1
ATOM 1328 C CA . VAL A 1 180 ? 1.596 -1.544 -19.157 1.00 92.19 180 VAL A CA 1
ATOM 1329 C C . VAL A 1 180 ? 3.048 -1.460 -19.614 1.00 92.19 180 VAL A C 1
ATOM 1331 O O . VAL A 1 180 ? 3.832 -0.692 -19.054 1.00 92.19 180 VAL A O 1
ATOM 1334 N N . ALA A 1 181 ? 3.427 -2.232 -20.637 1.00 94.88 181 ALA A N 1
ATOM 1335 C CA . ALA A 1 181 ? 4.794 -2.245 -21.151 1.00 94.88 181 ALA A CA 1
ATOM 1336 C C . ALA A 1 181 ? 5.228 -0.848 -21.622 1.00 94.88 181 ALA A C 1
ATOM 1338 O O . ALA A 1 181 ? 6.316 -0.396 -21.271 1.00 94.88 181 ALA A O 1
ATOM 1339 N N . ALA A 1 182 ? 4.356 -0.132 -22.340 1.00 94.69 182 ALA A N 1
ATOM 1340 C CA . ALA A 1 182 ? 4.630 1.227 -22.802 1.00 94.69 182 ALA A CA 1
ATOM 1341 C C . ALA A 1 182 ? 4.779 2.225 -21.637 1.00 94.69 182 ALA A C 1
ATOM 1343 O O . ALA A 1 182 ? 5.743 2.988 -21.601 1.00 94.69 182 ALA A O 1
ATOM 1344 N N . ASP A 1 183 ? 3.891 2.178 -20.636 1.00 95.44 183 ASP A N 1
ATOM 1345 C CA . ASP A 1 183 ? 3.979 3.070 -19.471 1.00 95.44 183 ASP A CA 1
ATOM 1346 C C . ASP A 1 183 ? 5.253 2.836 -18.645 1.00 95.44 183 ASP A C 1
ATOM 1348 O O . ASP A 1 183 ? 5.843 3.780 -18.114 1.00 95.44 183 ASP A O 1
ATOM 1352 N N . LEU A 1 184 ? 5.694 1.580 -18.535 1.00 97.62 184 LEU A N 1
ATOM 1353 C CA . LEU A 1 184 ? 6.960 1.233 -17.891 1.00 97.62 184 LEU A CA 1
ATOM 1354 C C . LEU A 1 184 ? 8.162 1.648 -18.748 1.00 97.62 184 LEU A C 1
ATOM 1356 O O . LEU A 1 184 ? 9.157 2.124 -18.202 1.00 97.62 184 LEU A O 1
ATOM 1360 N N . ALA A 1 185 ? 8.077 1.527 -20.074 1.00 97.75 185 ALA A N 1
ATOM 1361 C CA . ALA A 1 185 ? 9.128 1.972 -20.985 1.00 97.75 185 ALA A CA 1
ATOM 1362 C C . ALA A 1 185 ? 9.370 3.487 -20.886 1.00 97.75 185 ALA A C 1
ATOM 1364 O O . ALA A 1 185 ? 10.526 3.912 -20.848 1.00 97.75 185 ALA A O 1
ATOM 1365 N N . ASP A 1 186 ? 8.316 4.295 -20.712 1.00 97.25 186 ASP A N 1
ATOM 1366 C CA . ASP A 1 186 ? 8.437 5.738 -20.451 1.00 97.25 186 ASP A CA 1
ATOM 1367 C C . ASP A 1 186 ? 9.277 6.053 -19.194 1.00 97.25 186 ASP A C 1
ATOM 1369 O O . ASP A 1 186 ? 9.809 7.157 -19.047 1.00 97.25 186 ASP A O 1
ATOM 1373 N N . ARG A 1 187 ? 9.369 5.122 -18.235 1.00 98.50 187 ARG A N 1
ATOM 1374 C CA . ARG A 1 187 ? 10.156 5.287 -17.002 1.00 98.50 187 ARG A CA 1
ATOM 1375 C C . ARG A 1 187 ? 11.619 4.875 -17.145 1.00 98.50 187 ARG A C 1
ATOM 1377 O O . ARG A 1 187 ? 12.405 5.165 -16.248 1.00 98.50 187 ARG A O 1
ATOM 1384 N N . LEU A 1 188 ? 12.032 4.310 -18.281 1.00 98.62 188 LEU A N 1
ATOM 1385 C CA . LEU A 1 188 ? 13.449 4.067 -18.580 1.00 98.62 188 LEU A CA 1
ATOM 1386 C C . LEU A 1 188 ? 14.257 5.364 -18.747 1.00 98.62 188 LEU A C 1
ATOM 1388 O O . LEU A 1 188 ? 15.476 5.331 -18.644 1.00 98.62 188 LEU A O 1
ATOM 1392 N N . ALA A 1 189 ? 13.591 6.500 -18.971 1.00 98.00 189 ALA A N 1
ATOM 1393 C CA . ALA A 1 189 ? 14.202 7.827 -19.046 1.00 98.00 189 ALA A CA 1
ATOM 1394 C C . ALA A 1 189 ? 13.937 8.690 -17.793 1.00 98.00 189 ALA A C 1
ATOM 1396 O O . ALA A 1 189 ? 14.124 9.905 -17.833 1.00 98.00 189 ALA A O 1
ATOM 1397 N N . ASP A 1 190 ? 13.469 8.096 -16.688 1.00 98.75 190 ASP A N 1
ATOM 1398 C CA . ASP A 1 190 ? 13.169 8.849 -15.465 1.00 98.75 190 ASP A CA 1
ATOM 1399 C C . ASP A 1 190 ? 14.433 9.538 -14.907 1.00 98.75 190 ASP A C 1
ATOM 1401 O O . ASP A 1 190 ? 15.511 8.932 -14.911 1.00 98.75 190 ASP A O 1
ATOM 1405 N N . PRO A 1 191 ? 14.345 10.785 -14.403 1.00 98.12 191 PRO A N 1
ATOM 1406 C CA . PRO A 1 191 ? 15.492 11.453 -13.786 1.00 98.12 191 PRO A CA 1
ATOM 1407 C C . PRO A 1 191 ? 16.044 10.684 -12.577 1.00 98.12 191 PRO A C 1
ATOM 1409 O O . PRO A 1 191 ? 17.248 10.718 -12.315 1.00 98.12 191 PRO A O 1
ATOM 1412 N N . ASP A 1 192 ? 15.190 9.953 -11.860 1.00 98.62 192 ASP A N 1
ATOM 1413 C CA . ASP A 1 192 ? 15.584 9.162 -10.706 1.00 98.62 192 ASP A CA 1
ATOM 1414 C C . ASP A 1 192 ? 16.083 7.770 -11.122 1.00 98.62 192 ASP A C 1
ATOM 1416 O O . ASP A 1 192 ? 15.390 6.987 -11.778 1.00 98.62 192 ASP A O 1
ATOM 1420 N N . ARG A 1 193 ? 17.309 7.440 -10.706 1.00 98.62 193 ARG A N 1
ATOM 1421 C CA . ARG A 1 193 ? 17.956 6.159 -11.026 1.00 98.62 193 ARG A CA 1
ATOM 1422 C C . ARG A 1 193 ? 17.202 4.939 -10.496 1.00 98.62 193 ARG A C 1
ATOM 1424 O O . ARG A 1 193 ? 17.203 3.896 -11.150 1.00 98.62 193 ARG A O 1
ATOM 1431 N N . ASP A 1 194 ? 16.554 5.043 -9.336 1.00 98.44 194 ASP A N 1
ATOM 1432 C CA . ASP A 1 194 ? 15.862 3.909 -8.736 1.00 98.44 194 ASP A CA 1
ATOM 1433 C C . ASP A 1 194 ? 14.558 3.638 -9.486 1.00 98.44 194 ASP A C 1
ATOM 1435 O O . ASP A 1 194 ? 14.151 2.480 -9.603 1.00 98.44 194 ASP A O 1
ATOM 1439 N N . VAL A 1 195 ? 13.929 4.682 -10.040 1.00 98.81 195 VAL A N 1
ATOM 1440 C CA . VAL A 1 195 ? 12.774 4.546 -10.935 1.00 98.81 195 VAL A CA 1
ATOM 1441 C C . VAL A 1 195 ? 13.186 3.889 -12.252 1.00 98.81 195 VAL A C 1
ATOM 1443 O O . VAL A 1 195 ? 12.545 2.916 -12.651 1.00 98.81 195 VAL A O 1
ATOM 1446 N N . ARG A 1 196 ? 14.286 4.329 -12.886 1.00 98.81 196 ARG A N 1
ATOM 1447 C CA . ARG A 1 196 ? 14.806 3.673 -14.106 1.00 98.81 196 ARG A CA 1
ATOM 1448 C C . ARG A 1 196 ? 15.102 2.195 -13.872 1.00 98.81 196 ARG A C 1
ATOM 1450 O O . ARG A 1 196 ? 14.670 1.338 -14.642 1.00 98.81 196 ARG A O 1
ATOM 1457 N N . ARG A 1 197 ? 15.783 1.874 -12.768 1.00 98.75 197 ARG A N 1
ATOM 1458 C CA . ARG A 1 197 ? 16.064 0.486 -12.376 1.00 98.75 197 ARG A CA 1
ATOM 1459 C C . ARG A 1 197 ? 14.779 -0.312 -12.152 1.00 98.75 197 ARG A C 1
ATOM 1461 O O . ARG A 1 197 ? 14.684 -1.445 -12.620 1.00 98.75 197 ARG A O 1
ATOM 1468 N N . ALA A 1 198 ? 13.799 0.251 -11.447 1.00 98.62 198 ALA A N 1
ATOM 1469 C CA . ALA A 1 198 ? 12.522 -0.417 -11.214 1.00 98.62 198 ALA A CA 1
ATOM 1470 C C . ALA A 1 198 ? 11.765 -0.680 -12.521 1.00 98.62 198 ALA A C 1
ATOM 1472 O O . ALA A 1 198 ? 11.217 -1.766 -12.677 1.00 98.62 198 ALA A O 1
ATOM 1473 N N . ALA A 1 199 ? 11.802 0.250 -13.479 1.00 98.69 199 ALA A N 1
ATOM 1474 C CA . ALA A 1 199 ? 11.214 0.070 -14.802 1.00 98.69 199 ALA A CA 1
ATOM 1475 C C . ALA A 1 199 ? 11.858 -1.095 -15.572 1.00 98.69 199 ALA A C 1
ATOM 1477 O O . ALA A 1 199 ? 11.142 -1.964 -16.068 1.00 98.69 199 ALA A O 1
ATOM 1478 N N . VAL A 1 200 ? 13.195 -1.184 -15.591 1.00 98.75 200 VAL A N 1
ATOM 1479 C CA . VAL A 1 200 ? 13.921 -2.325 -16.189 1.00 98.75 200 VAL A CA 1
ATOM 1480 C C . VAL A 1 200 ? 13.480 -3.653 -15.563 1.00 98.75 200 VAL A C 1
ATOM 1482 O O . VAL A 1 200 ? 13.161 -4.609 -16.271 1.00 98.75 200 VAL A O 1
ATOM 1485 N N . LEU A 1 201 ? 13.432 -3.717 -14.229 1.00 98.31 201 LEU A N 1
ATOM 1486 C CA . LEU A 1 201 ? 13.047 -4.933 -13.511 1.00 98.31 201 LEU A CA 1
ATOM 1487 C C . LEU A 1 201 ? 11.570 -5.291 -13.714 1.00 98.31 201 LEU A C 1
ATOM 1489 O O . LEU A 1 201 ? 11.248 -6.472 -13.814 1.00 98.31 201 LEU A O 1
ATOM 1493 N N . ALA A 1 202 ? 10.685 -4.298 -13.784 1.00 98.00 202 ALA A N 1
ATOM 1494 C CA . ALA A 1 202 ? 9.261 -4.485 -14.026 1.00 98.00 202 ALA A CA 1
ATOM 1495 C C . ALA A 1 202 ? 8.993 -5.020 -15.438 1.00 98.00 202 ALA A C 1
ATOM 1497 O O . ALA A 1 202 ? 8.274 -6.005 -15.583 1.00 98.00 202 ALA A O 1
ATOM 1498 N N . LEU A 1 203 ? 9.636 -4.447 -16.461 1.00 97.81 203 LEU A N 1
ATOM 1499 C CA . LEU A 1 203 ? 9.539 -4.924 -17.843 1.00 97.81 203 LEU A CA 1
ATOM 1500 C C . LEU A 1 2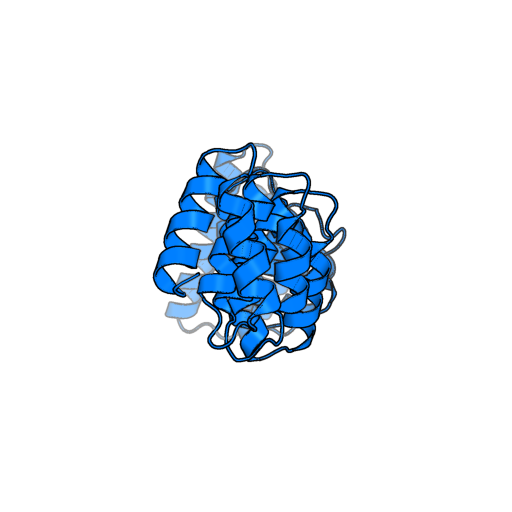03 ? 10.004 -6.380 -17.984 1.00 97.81 203 LEU A C 1
ATOM 1502 O O . LEU A 1 203 ? 9.378 -7.161 -18.690 1.00 97.81 203 LEU A O 1
ATOM 1506 N N . ASN A 1 204 ? 11.052 -6.784 -17.259 1.00 96.88 204 ASN A N 1
ATOM 1507 C CA . ASN A 1 204 ? 11.536 -8.170 -17.238 1.00 96.88 204 ASN A CA 1
ATOM 1508 C C . ASN A 1 204 ? 10.540 -9.181 -16.637 1.00 96.88 204 ASN A C 1
ATOM 1510 O O . ASN A 1 204 ? 10.716 -10.388 -16.802 1.00 96.88 204 ASN A O 1
ATOM 1514 N N . ARG A 1 205 ? 9.518 -8.715 -15.910 1.00 95.69 205 ARG A N 1
ATOM 1515 C CA . ARG A 1 205 ? 8.459 -9.566 -15.349 1.00 95.69 205 ARG A CA 1
ATOM 1516 C C . ARG A 1 205 ? 7.243 -9.693 -16.264 1.00 95.69 205 ARG A C 1
ATOM 1518 O O . ARG A 1 205 ? 6.410 -10.557 -16.005 1.00 95.69 205 ARG A O 1
ATOM 1525 N N . LEU A 1 206 ? 7.127 -8.854 -17.293 1.00 94.69 206 LEU A N 1
ATOM 1526 C CA . LEU A 1 206 ? 6.009 -8.919 -18.227 1.00 94.69 206 LEU A CA 1
ATOM 1527 C C . LEU A 1 206 ? 6.160 -10.118 -19.178 1.00 94.69 206 LEU A C 1
ATOM 1529 O O . LEU A 1 206 ? 7.283 -10.440 -19.578 1.00 94.69 206 LEU A O 1
ATOM 1533 N N . PRO A 1 207 ? 5.048 -10.759 -19.583 1.00 89.69 207 PRO A N 1
ATOM 1534 C CA . PRO A 1 207 ? 5.087 -11.900 -20.503 1.00 89.69 207 PRO A CA 1
ATOM 1535 C C . PRO A 1 207 ? 5.542 -11.494 -21.910 1.00 89.69 207 PRO A C 1
ATOM 1537 O O . PRO A 1 207 ? 6.232 -12.246 -22.604 1.00 89.69 207 PRO A O 1
ATOM 1540 N N . HIS A 1 208 ? 5.175 -10.282 -22.330 1.00 88.94 208 HIS A N 1
ATOM 1541 C CA . HIS A 1 208 ? 5.410 -9.768 -23.666 1.00 88.94 208 HIS A CA 1
ATOM 1542 C C . HIS A 1 208 ? 5.959 -8.347 -23.590 1.00 88.94 208 HIS A C 1
ATOM 1544 O O . HIS A 1 208 ? 5.367 -7.454 -22.992 1.00 88.94 208 HIS A O 1
ATOM 1550 N N . VAL A 1 209 ? 7.115 -8.162 -24.221 1.00 94.12 209 VAL A N 1
ATOM 1551 C CA . VAL A 1 209 ? 7.784 -6.876 -24.404 1.00 94.12 209 VAL A CA 1
ATOM 1552 C C . VAL A 1 209 ? 8.291 -6.851 -25.839 1.00 94.12 209 VAL A C 1
ATOM 1554 O O . VAL A 1 209 ? 8.969 -7.797 -26.268 1.00 94.12 209 VAL A O 1
ATOM 1557 N N . ASP A 1 210 ? 7.932 -5.807 -26.582 1.00 95.31 210 ASP A N 1
ATOM 1558 C CA . ASP A 1 210 ? 8.302 -5.665 -27.988 1.00 95.31 210 ASP A CA 1
ATOM 1559 C C . ASP A 1 210 ? 9.808 -5.400 -28.181 1.00 95.31 210 ASP A C 1
ATOM 1561 O O . ASP A 1 210 ? 10.559 -5.121 -27.241 1.00 95.31 210 ASP A O 1
ATOM 1565 N N . ALA A 1 211 ? 10.274 -5.511 -29.425 1.00 97.25 211 ALA A N 1
ATOM 1566 C CA . ALA A 1 211 ? 11.683 -5.323 -29.753 1.00 97.25 211 ALA A CA 1
ATOM 1567 C C . ALA A 1 211 ? 12.186 -3.898 -29.459 1.00 97.25 211 ALA A C 1
ATOM 1569 O O . ALA A 1 211 ? 13.349 -3.731 -29.091 1.00 97.25 211 ALA A O 1
ATOM 1570 N N . ALA A 1 212 ? 11.335 -2.877 -29.591 1.00 97.62 212 ALA A N 1
ATOM 1571 C CA . ALA A 1 212 ? 11.724 -1.492 -29.361 1.00 97.62 212 ALA A CA 1
ATOM 1572 C C . ALA A 1 212 ? 12.013 -1.241 -27.875 1.00 97.62 212 ALA A C 1
ATOM 1574 O O . ALA A 1 212 ? 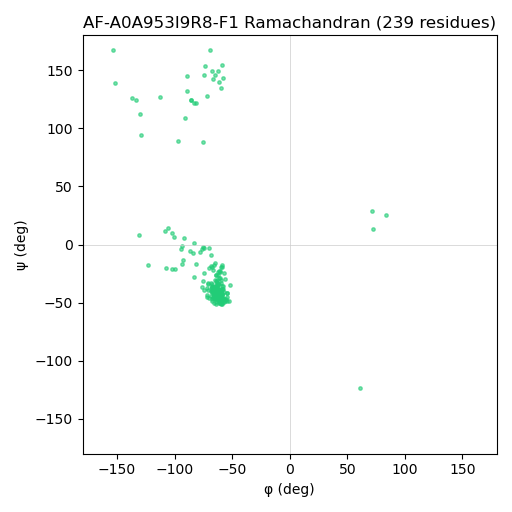13.047 -0.659 -27.545 1.00 97.62 212 ALA A O 1
ATOM 1575 N N . ILE A 1 213 ? 11.165 -1.749 -26.977 1.00 98.19 213 ILE A N 1
ATOM 1576 C CA . ILE A 1 213 ? 11.363 -1.670 -25.528 1.00 98.19 213 ILE A CA 1
ATOM 1577 C C . ILE A 1 213 ? 12.567 -2.519 -25.104 1.00 98.19 213 ILE A C 1
ATOM 1579 O O . ILE A 1 213 ? 13.372 -2.068 -24.287 1.00 98.19 213 ILE A O 1
ATOM 1583 N N . ARG A 1 214 ? 12.763 -3.710 -25.690 1.00 98.44 214 ARG A N 1
ATOM 1584 C CA . ARG A 1 214 ? 13.968 -4.525 -25.439 1.00 98.44 214 ARG A CA 1
ATOM 1585 C C . ARG A 1 214 ? 15.248 -3.762 -25.768 1.00 98.44 214 ARG A C 1
ATOM 1587 O O . ARG A 1 214 ? 16.166 -3.715 -24.952 1.00 98.44 214 ARG A O 1
ATOM 1594 N N . GLN A 1 215 ? 15.283 -3.114 -26.932 1.00 98.31 215 GLN A N 1
ATOM 1595 C CA . GLN A 1 215 ? 16.405 -2.270 -27.341 1.00 98.31 215 GLN A CA 1
ATOM 1596 C C . GLN A 1 215 ? 16.546 -1.027 -26.459 1.00 98.31 215 GLN A C 1
ATOM 1598 O O . GLN A 1 215 ? 17.665 -0.621 -26.148 1.00 98.31 215 GLN A O 1
ATOM 1603 N N . ALA A 1 216 ? 15.435 -0.434 -26.014 1.00 98.44 216 ALA A N 1
ATOM 1604 C CA . ALA A 1 216 ? 15.469 0.661 -25.056 1.00 98.44 216 ALA A CA 1
ATOM 1605 C C . ALA A 1 216 ? 16.169 0.224 -23.764 1.00 98.44 216 ALA A C 1
ATOM 1607 O O . ALA A 1 216 ? 17.128 0.881 -23.384 1.00 98.44 216 ALA A O 1
ATOM 1608 N N . VAL A 1 217 ? 15.793 -0.913 -23.163 1.00 98.62 217 VAL A N 1
ATOM 1609 C CA . VAL A 1 217 ? 16.472 -1.468 -21.975 1.00 98.62 217 VAL A CA 1
ATOM 1610 C C . VAL A 1 217 ? 17.950 -1.757 -22.242 1.00 98.62 217 VAL A C 1
ATOM 1612 O O . VAL A 1 217 ? 18.787 -1.392 -21.421 1.00 98.62 217 VAL A O 1
ATOM 1615 N N . ALA A 1 218 ? 18.300 -2.341 -23.392 1.00 98.38 218 ALA A N 1
ATOM 1616 C CA . ALA A 1 218 ? 19.692 -2.632 -23.745 1.00 98.38 218 ALA A CA 1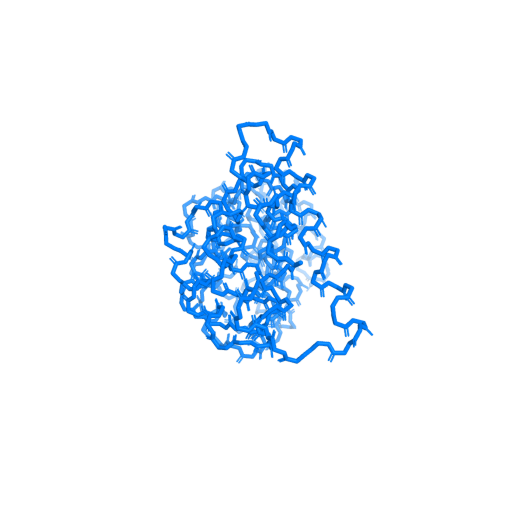
ATOM 1617 C C . ALA A 1 218 ? 20.583 -1.374 -23.759 1.00 98.38 218 ALA A C 1
ATOM 1619 O O . ALA A 1 218 ? 21.738 -1.427 -23.330 1.00 98.38 218 ALA A O 1
ATOM 1620 N N . ARG A 1 219 ? 20.048 -0.216 -24.178 1.00 98.50 219 ARG A N 1
ATOM 1621 C CA . ARG A 1 219 ? 20.777 1.068 -24.151 1.00 98.50 219 ARG A CA 1
ATOM 1622 C C . ARG A 1 219 ? 21.134 1.526 -22.733 1.00 98.50 219 ARG A C 1
ATOM 1624 O O . ARG A 1 219 ? 22.151 2.197 -22.571 1.00 98.50 219 ARG A O 1
ATOM 1631 N N . LEU A 1 220 ? 20.382 1.122 -21.702 1.00 98.50 220 LEU A N 1
ATOM 1632 C CA . LEU A 1 220 ? 20.700 1.449 -20.302 1.00 98.50 220 LEU A CA 1
ATOM 1633 C C . LEU A 1 220 ? 21.951 0.717 -19.781 1.00 98.50 220 LEU A C 1
ATOM 1635 O O . LEU A 1 220 ? 22.419 1.031 -18.690 1.00 98.50 220 LEU A O 1
ATOM 1639 N N . ARG A 1 221 ? 22.592 -0.169 -20.561 1.00 98.19 221 ARG A N 1
ATOM 1640 C CA . ARG A 1 221 ? 23.975 -0.607 -20.277 1.00 98.19 221 ARG A CA 1
ATOM 1641 C C . ARG A 1 221 ? 24.974 0.555 -20.244 1.00 98.19 221 ARG A C 1
ATOM 1643 O O . ARG A 1 221 ? 26.046 0.408 -19.669 1.00 98.19 221 ARG A O 1
ATOM 1650 N N . GLN A 1 222 ? 24.617 1.698 -20.831 1.00 98.06 222 GLN A N 1
ATOM 1651 C CA . GLN A 1 222 ? 25.388 2.944 -20.800 1.00 98.06 222 GLN A CA 1
ATOM 1652 C C . GLN A 1 222 ? 24.827 3.973 -19.800 1.00 98.06 222 GLN A C 1
ATOM 1654 O O . GLN A 1 222 ? 25.249 5.127 -19.813 1.00 98.06 222 GLN A O 1
ATOM 1659 N N . ASP A 1 223 ? 23.866 3.594 -18.947 1.00 98.69 223 ASP A N 1
ATOM 1660 C CA . ASP A 1 223 ? 23.298 4.497 -17.940 1.00 98.69 223 ASP A CA 1
ATOM 1661 C C . ASP A 1 223 ? 24.396 5.039 -17.002 1.00 98.69 223 ASP A C 1
ATOM 1663 O O . ASP A 1 223 ? 25.320 4.294 -16.658 1.00 98.69 223 ASP A O 1
ATOM 1667 N N . PRO A 1 224 ? 24.339 6.306 -16.553 1.00 97.94 224 PRO A N 1
ATOM 1668 C CA . PRO A 1 224 ? 25.324 6.840 -15.610 1.00 97.94 224 PRO A CA 1
ATOM 1669 C C . PRO A 1 224 ? 25.362 6.084 -14.272 1.00 97.94 224 PRO A C 1
ATOM 1671 O O . PRO A 1 224 ? 26.424 6.005 -13.648 1.00 97.94 224 PRO A O 1
ATOM 1674 N N . ASP A 1 225 ? 24.253 5.484 -13.835 1.00 98.62 225 ASP A N 1
ATOM 1675 C CA . ASP A 1 225 ? 24.185 4.751 -12.574 1.00 98.62 225 ASP A CA 1
ATOM 1676 C C . ASP A 1 225 ? 24.546 3.265 -12.724 1.00 98.62 225 ASP A C 1
ATOM 1678 O O . ASP A 1 225 ? 24.034 2.539 -13.576 1.00 98.62 225 ASP A O 1
ATOM 1682 N N . GLU A 1 226 ? 25.422 2.782 -11.843 1.00 98.25 226 GLU A N 1
ATOM 1683 C CA . GLU A 1 226 ? 25.927 1.407 -11.875 1.00 98.25 226 GLU A CA 1
ATOM 1684 C C . GLU A 1 226 ? 24.840 0.351 -11.643 1.00 98.25 226 GLU A C 1
ATOM 1686 O O . GLU A 1 226 ? 24.855 -0.701 -12.288 1.00 98.25 226 GLU A O 1
ATOM 1691 N N . PHE A 1 227 ? 23.883 0.608 -10.747 1.00 97.75 227 PHE A N 1
ATOM 1692 C CA . PHE A 1 227 ? 22.820 -0.354 -10.463 1.00 97.75 227 PHE A CA 1
ATOM 1693 C C . PHE A 1 227 ? 21.838 -0.458 -11.626 1.00 97.75 227 PHE A C 1
ATOM 1695 O O . PHE A 1 227 ? 21.322 -1.547 -11.889 1.00 97.75 227 PHE A O 1
ATOM 1702 N N . VAL A 1 228 ? 21.612 0.648 -12.339 1.00 98.75 228 VAL A N 1
ATOM 1703 C CA . VAL A 1 228 ? 20.821 0.654 -13.571 1.00 98.75 228 VAL A CA 1
ATOM 1704 C C . VAL A 1 228 ? 21.544 -0.122 -14.672 1.00 98.75 228 VAL A C 1
ATOM 1706 O O . VAL A 1 228 ? 20.939 -1.030 -15.243 1.00 98.75 228 VAL A O 1
ATOM 1709 N N . ARG A 1 229 ? 22.844 0.132 -14.901 1.00 98.62 229 ARG A N 1
ATOM 1710 C CA . ARG A 1 229 ? 23.643 -0.623 -15.889 1.00 98.62 229 ARG A CA 1
ATOM 1711 C C . ARG A 1 229 ? 23.608 -2.125 -15.639 1.00 98.62 229 ARG A C 1
ATOM 1713 O O . ARG A 1 229 ? 23.367 -2.889 -16.567 1.00 98.62 229 ARG A O 1
ATOM 1720 N N . ARG A 1 230 ? 23.808 -2.554 -14.388 1.00 98.38 230 ARG A N 1
ATOM 1721 C CA . ARG A 1 230 ? 23.774 -3.978 -14.007 1.00 98.38 230 ARG A CA 1
ATOM 1722 C C . ARG A 1 230 ? 22.409 -4.617 -14.250 1.00 98.38 230 ARG A C 1
ATOM 1724 O O . ARG A 1 230 ? 22.342 -5.740 -14.738 1.00 98.38 230 ARG A O 1
ATOM 1731 N N . ALA A 1 231 ? 21.327 -3.919 -13.902 1.00 98.44 231 ALA A N 1
ATOM 1732 C CA . ALA A 1 231 ? 19.978 -4.420 -14.145 1.00 98.44 231 ALA A CA 1
ATOM 1733 C C . ALA A 1 231 ? 19.692 -4.534 -15.649 1.00 98.44 231 ALA A C 1
ATOM 1735 O O . ALA A 1 231 ? 19.193 -5.563 -16.097 1.00 98.44 231 ALA A O 1
ATOM 1736 N N . ALA A 1 232 ? 20.045 -3.502 -16.419 1.00 98.50 232 ALA A N 1
ATOM 1737 C CA . ALA A 1 232 ? 19.889 -3.481 -17.866 1.00 98.50 232 ALA A CA 1
ATOM 1738 C C . ALA A 1 232 ? 20.677 -4.609 -18.533 1.00 98.50 232 ALA A C 1
ATOM 1740 O O . ALA A 1 232 ? 20.116 -5.327 -19.352 1.00 98.50 232 ALA A O 1
ATOM 1741 N N . ASP A 1 233 ? 21.934 -4.811 -18.135 1.00 98.44 233 ASP A N 1
ATOM 1742 C CA . ASP A 1 233 ? 22.784 -5.863 -18.684 1.00 98.44 233 ASP A CA 1
ATOM 1743 C C . ASP A 1 233 ? 22.206 -7.262 -18.452 1.00 98.44 233 ASP A C 1
ATOM 1745 O O . ASP A 1 233 ? 22.037 -8.024 -19.403 1.00 98.44 233 ASP A O 1
ATOM 1749 N N . ALA A 1 234 ? 21.803 -7.565 -17.213 1.00 98.31 234 ALA A N 1
ATOM 1750 C CA . ALA A 1 234 ? 21.210 -8.853 -16.867 1.00 98.31 234 ALA A CA 1
ATOM 1751 C C . ALA A 1 234 ? 19.899 -9.123 -17.628 1.00 98.31 234 ALA A C 1
ATOM 1753 O O . ALA A 1 234 ? 19.674 -10.233 -18.117 1.00 98.31 234 ALA A O 1
ATOM 1754 N N . VAL A 1 235 ? 19.026 -8.115 -17.738 1.00 98.38 235 VAL A N 1
ATOM 1755 C CA . VAL A 1 235 ? 17.740 -8.245 -18.441 1.00 98.38 235 VAL A CA 1
ATOM 1756 C C . VAL A 1 235 ? 17.946 -8.377 -19.947 1.00 98.38 235 VAL A C 1
ATOM 1758 O O . VAL A 1 235 ? 17.370 -9.265 -20.572 1.00 98.38 235 VAL A O 1
ATOM 1761 N N . ALA A 1 236 ? 18.796 -7.543 -20.536 1.00 97.50 236 ALA A N 1
ATOM 1762 C CA . ALA A 1 236 ? 19.054 -7.565 -21.965 1.00 97.50 236 ALA A CA 1
ATOM 1763 C C . ALA A 1 236 ? 19.791 -8.851 -22.391 1.00 97.50 236 ALA A C 1
ATOM 1765 O O . ALA A 1 236 ? 19.400 -9.467 -23.380 1.00 97.50 236 ALA A O 1
ATOM 1766 N N . ALA A 1 237 ? 20.728 -9.361 -21.579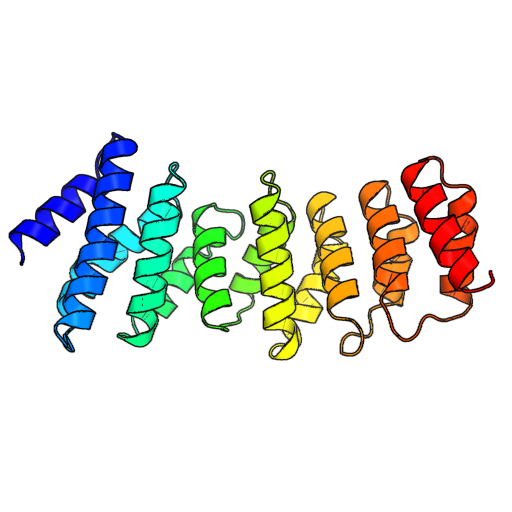 1.00 97.50 237 ALA A N 1
ATOM 1767 C CA . ALA A 1 237 ? 21.345 -10.673 -21.797 1.00 97.50 237 ALA A CA 1
ATOM 1768 C C . ALA A 1 237 ? 20.302 -11.805 -21.798 1.00 97.50 237 ALA A C 1
ATOM 1770 O O . ALA A 1 237 ? 20.316 -12.658 -22.684 1.00 97.50 237 ALA A O 1
ATOM 1771 N N . ARG A 1 238 ? 19.343 -11.781 -20.859 1.00 96.81 238 ARG A N 1
ATOM 1772 C CA . ARG A 1 238 ? 18.215 -12.731 -20.837 1.00 96.81 238 ARG A CA 1
ATOM 1773 C C . ARG A 1 238 ? 17.322 -12.611 -22.076 1.00 96.81 238 ARG A C 1
ATOM 1775 O O . ARG A 1 238 ? 16.755 -13.606 -22.518 1.00 96.81 238 ARG A O 1
ATOM 1782 N N . TRP A 1 239 ? 17.166 -11.408 -22.617 1.00 97.31 239 TRP A N 1
ATOM 1783 C CA . TRP A 1 239 ? 16.377 -11.150 -23.822 1.00 97.31 239 TRP A CA 1
ATOM 1784 C C . TRP A 1 239 ? 17.137 -11.377 -25.133 1.00 97.31 239 TRP A C 1
ATOM 1786 O O . TRP A 1 239 ? 16.499 -11.336 -26.186 1.00 97.31 239 TRP A O 1
ATOM 1796 N N . GLY A 1 240 ? 18.449 -11.628 -25.079 1.00 96.38 240 GLY A N 1
ATOM 1797 C CA . GLY A 1 240 ? 19.302 -11.808 -26.255 1.00 96.38 240 GLY A CA 1
ATOM 1798 C C . GLY A 1 240 ? 19.565 -10.517 -27.039 1.00 96.38 240 GLY A C 1
ATOM 1799 O O . GLY A 1 240 ? 19.737 -10.584 -28.255 1.00 96.38 240 GLY A O 1
ATOM 1800 N N . VAL A 1 241 ? 19.557 -9.357 -26.366 1.00 94.12 241 VAL A N 1
ATOM 1801 C CA . VAL A 1 241 ? 19.820 -8.022 -26.949 1.00 94.12 241 VAL A CA 1
ATOM 1802 C C . VAL A 1 241 ? 20.888 -7.249 -26.185 1.00 94.12 241 VAL A C 1
ATOM 1804 O O . VAL A 1 241 ? 21.227 -7.614 -25.036 1.00 94.12 241 VAL A O 1
#

Mean predicted aligned error: 3.71 Å

Solvent-accessible surface area (backbone atoms only — not comparable to full-atom values): 12266 Å² total; per-residue (Å²): 109,69,69,58,55,53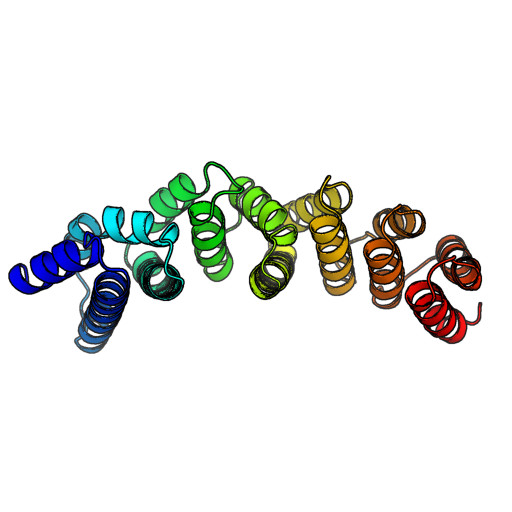,50,34,54,54,24,56,67,40,94,47,62,69,50,18,30,51,21,26,47,50,49,36,52,51,54,51,52,39,50,78,73,64,64,81,83,51,63,71,59,44,74,71,40,47,68,58,35,59,54,25,24,46,44,94,45,68,58,21,22,50,28,22,36,52,44,47,52,60,44,44,81,75,37,82,68,43,58,61,53,37,60,61,39,24,67,60,34,78,38,63,24,4,37,43,28,29,51,38,36,44,74,71,68,50,84,48,73,58,38,44,47,7,33,46,40,28,18,41,44,91,52,69,66,53,17,53,50,25,29,51,43,47,44,61,43,32,77,82,34,66,66,44,48,54,44,41,59,54,27,53,70,42,93,46,59,53,12,20,22,34,26,27,46,27,54,22,69,53,20,86,87,49,98,45,59,68,68,34,51,64,28,60,73,42,91,48,63,65,29,21,34,25,16,50,57,13,55,71,50,36,91,70,75,56,71,67,55,48,50,54,40,36,57,30,53,73,42,94,47,67,68,32,15,55,50,18,45,58,50,15,57,75,71,74,87

Nearest PDB structures (foldseek):
  7n8j-assembly1_A  TM=4.584E-01  e=3.845E-05  Homo sapiens
  1oyz-assembly1_A  TM=6.213E-01  e=7.019E-04  Escherichia coli
  5yvg-assembly2_B  TM=5.979E-01  e=4.728E-03  Homo sapiens
  7z87-assembly1_A  TM=4.486E-01  e=5.357E-02  Homo sapiens
  1hz4-assembly1_A  TM=1.980E-01  e=1.874E+00  Escherichia coli

Secondary structure (DSSP, 8-state):
-HHHHHHHHHHHT-S-HHHHHHHHHHHHHHHHHHHHTT----HHHHHHHHHHHHHHTT-SSHHHHHHHHHHHHHHHTT-TTHHHHHHHTT-STTSHHHHHHHHHHHHTT---HHHHHHHHHHHT-SSHHHHHHHHHHHHHHHTT-HHHHHHHHHHTT-SSHHHHHHHHHHHHHHGGG---HHHHHGGGG-SSHHHHHHHHHHHTTSS---HHHHHHHHHGGG-SSHHHHHHHHHHHHHHT-

Organism: Symbiobacterium thermophilum (NCBI:txid2734)

Radius of gyration: 21.58 Å; Cα contacts (8 Å, |Δi|>4): 361; chains: 1; bounding box: 51×30×63 Å